Protein AF-A0A7S3YDW2-F1 (afdb_monomer)

Solvent-accessible surface area (backbone atoms only — not comparable to full-atom values): 12104 Å² total; per-residue (Å²): 130,84,88,86,89,86,86,89,82,90,90,88,81,88,85,89,79,90,83,80,94,75,93,73,89,74,89,72,76,86,74,78,76,78,77,89,70,73,94,68,76,75,81,76,50,68,54,49,55,46,26,51,65,60,68,39,88,84,60,85,46,74,66,56,43,49,55,50,39,45,52,46,52,52,54,47,67,74,39,55,76,68,50,37,54,52,46,62,42,56,38,44,99,70,75,82,84,71,95,68,74,91,61,90,62,89,52,78,66,62,56,55,27,52,47,30,48,42,35,48,46,50,40,53,25,55,33,34,66,73,53,54,63,49,70,62,49,50,53,51,47,54,50,50,48,70,75,36,48,67,64,35,68,73,31,71,70,44,38,52,51,50,52,52,29,51,52,30,46,55,53,43,51,52,52,50,54,48,52,53,51,53,52,51,54,49,51,50,57,55,51,64,73,75,108

Foldseek 3Di:
DDDDDDDDDDDDDDDDDDDDDDDDDDPDDPPPPPPPDDPDDDPQQPLLVLLVVLLDPPCPDPVVSQVSLVVSLVVLVVDDPVSVLVSLQSLADHDPDDPDDDVPPDDPRHVSSVSSLLSLLVSLLSCLQVVPPVVSSVVSVVSNCVNCVPVCVVDPVSVVSVVSSVVSNVVSVVVVVVVVVVVVVVVVVVVVVVD

InterPro domains:
  IPR007319 WDR36/Utp21, C-terminal domain [PF04192] (23-190)

Secondary structure (DSSP, 8-state):
-----------------------------------------PPPPHHHHHHHHHT-TT--SHHHHHHHHHHHHHHHHHS-HHHHHHHHHHTSS-SSS--SS-TTSS-HHHHHHHHHHHHHHHHHHHHHHHTTTHHHHHHHHHHHHHHHHHHHHH-HHHHHHHHHHHHHHHHHHHHHHHHHHHHHHHHHHHHHHH-

pLDDT: mean 75.27, std 24.32, range [30.94, 96.75]

Nearest PDB structures (foldseek):
  5oql-assembly1_I  TM=8.363E-01  e=2.004E-02  Thermochaetoides thermophila DSM 1495
  6rxt-assembly1_UL  TM=7.239E-01  e=2.004E-02  Thermochaetoides thermophila
  7mqa-assembly1_LQ  TM=6.986E-01  e=1.192E-02  Homo sapiens
  7mq8-assembly1_LQ  TM=5.534E-01  e=8.724E-03  Homo sapiens
  4mgz-assembly1_E  TM=5.037E-01  e=2.522E+00  Mus musculus

Mean predicted aligned error: 14.51 Å

Organism: Heterosigma akashiwo (NCBI:txid2829)

Radius of gyration: 31.49 Å; Cα contacts (8 Å, |Δi|>4): 106; chains: 1; bounding box: 54×78×95 Å

Sequence (195 aa):
GEGRPGAGQQRGASKSKLISSFGEKSESSNSKILKFGQINELPRSRLCVLMDDCDCKDIISEEDFFKKSTEAIDFLMSLGASGVDVELRSLGPGLLGLEGTEAAGQGQGGEQERRRLGAMADALEVHLRRGHRFEVVQAYLNRFLRLYAGALAASPALLAKVRVLAGAQRRRARRLQRLIQEDLCLLQFFGDLQA

Structure (mmCIF, N/CA/C/O backbone):
data_AF-A0A7S3YDW2-F1
#
_entry.id   AF-A0A7S3YDW2-F1
#
loop_
_atom_site.group_PDB
_atom_site.id
_atom_site.type_symbol
_atom_site.label_atom_id
_atom_site.label_alt_id
_atom_site.label_comp_id
_atom_site.label_asym_id
_atom_site.label_entity_id
_atom_site.label_seq_id
_atom_site.pdbx_PDB_ins_code
_atom_site.Cartn_x
_atom_site.Cartn_y
_atom_site.Cartn_z
_atom_site.occupancy
_atom_site.B_iso_or_equiv
_atom_site.auth_seq_id
_atom_site.auth_comp_id
_atom_site.auth_asym_id
_atom_site.auth_atom_id
_atom_site.pdbx_PDB_model_num
ATOM 1 N N . GLY A 1 1 ? 25.477 -59.802 -41.147 1.00 42.81 1 GLY A N 1
ATOM 2 C CA . GLY A 1 1 ? 24.266 -59.731 -41.981 1.00 42.81 1 GLY A CA 1
ATOM 3 C C . GLY A 1 1 ? 23.997 -58.270 -42.220 1.00 42.81 1 GLY A C 1
ATOM 4 O O . GLY A 1 1 ? 23.677 -57.586 -41.266 1.00 42.81 1 GLY A O 1
ATOM 5 N N . GLU A 1 2 ? 24.346 -57.680 -43.360 1.00 34.72 2 GLU A N 1
ATOM 6 C CA . GLU A 1 2 ? 23.875 -58.019 -44.718 1.00 34.72 2 GLU A CA 1
ATOM 7 C C . GLU A 1 2 ? 22.358 -58.205 -44.751 1.00 34.72 2 GLU A C 1
ATOM 9 O O . GLU A 1 2 ? 21.824 -59.144 -44.165 1.00 34.72 2 GLU A O 1
ATOM 14 N N . GLY A 1 3 ? 21.679 -57.254 -45.394 1.00 31.86 3 GLY A N 1
ATOM 15 C CA . GLY A 1 3 ? 20.242 -57.293 -45.618 1.00 31.86 3 GLY A CA 1
ATOM 16 C C . GLY A 1 3 ? 19.852 -58.044 -46.886 1.00 31.86 3 GLY A C 1
ATOM 17 O O . GLY A 1 3 ? 20.705 -58.415 -47.685 1.00 31.86 3 GLY A O 1
ATOM 18 N N . ARG A 1 4 ? 18.539 -58.179 -47.098 1.00 41.81 4 ARG A N 1
ATOM 19 C CA . ARG A 1 4 ? 17.851 -57.886 -48.366 1.00 41.81 4 ARG A CA 1
ATOM 20 C C . ARG A 1 4 ? 16.320 -58.045 -48.232 1.00 41.81 4 ARG A C 1
ATOM 22 O O . ARG A 1 4 ? 15.870 -58.741 -47.326 1.00 41.81 4 ARG A O 1
ATOM 29 N N . PRO A 1 5 ? 15.544 -57.393 -49.122 1.00 50.75 5 PRO A N 1
ATOM 30 C CA . PRO A 1 5 ? 14.080 -57.328 -49.129 1.00 50.75 5 PRO A CA 1
ATOM 31 C C . PRO A 1 5 ? 13.428 -58.246 -50.191 1.00 50.75 5 PRO A C 1
ATOM 33 O O . PRO A 1 5 ? 14.095 -58.724 -51.105 1.00 50.75 5 PRO A O 1
ATOM 36 N N . GLY A 1 6 ? 12.099 -58.390 -50.132 1.00 35.31 6 GLY A N 1
ATOM 37 C CA . GLY A 1 6 ? 11.211 -58.819 -51.231 1.00 35.31 6 GLY A CA 1
ATOM 38 C C . GLY A 1 6 ? 9.761 -58.471 -50.845 1.00 35.31 6 GLY A C 1
ATOM 39 O O . GLY A 1 6 ? 9.406 -58.693 -49.696 1.00 35.31 6 GLY A O 1
ATOM 40 N N . ALA A 1 7 ? 8.913 -57.752 -51.590 1.00 35.34 7 ALA A N 1
ATOM 41 C CA . ALA A 1 7 ? 8.534 -57.688 -53.013 1.00 35.34 7 ALA A CA 1
ATOM 42 C C . ALA A 1 7 ? 7.181 -58.390 -53.286 1.00 35.34 7 ALA A C 1
ATOM 44 O O . ALA A 1 7 ? 7.048 -59.586 -53.058 1.00 35.34 7 ALA A O 1
ATOM 45 N N . GLY A 1 8 ? 6.235 -57.621 -53.855 1.00 34.59 8 GLY A N 1
ATOM 46 C CA . GLY A 1 8 ? 5.023 -58.069 -54.577 1.00 34.59 8 GLY A CA 1
ATOM 47 C C . GLY A 1 8 ? 3.764 -58.265 -53.715 1.00 34.59 8 GLY A C 1
ATOM 48 O O . GLY A 1 8 ? 3.864 -58.688 -52.577 1.00 34.59 8 GLY A O 1
ATOM 49 N N . GLN A 1 9 ? 2.526 -58.012 -54.154 1.00 34.47 9 GLN A N 1
ATOM 50 C CA . GLN A 1 9 ? 1.965 -57.574 -55.438 1.00 34.47 9 GLN A CA 1
ATOM 51 C C . GLN A 1 9 ? 0.491 -57.154 -55.191 1.00 34.47 9 GLN A C 1
ATOM 53 O O . GLN A 1 9 ? -0.173 -57.642 -54.283 1.00 34.47 9 GLN A O 1
ATOM 58 N N . GLN A 1 10 ? 0.012 -56.246 -56.039 1.00 35.28 10 GLN A N 1
ATOM 59 C CA . GLN A 1 10 ? -1.319 -55.636 -56.168 1.00 35.28 10 GLN A CA 1
ATOM 60 C C . GLN A 1 10 ? -2.515 -56.607 -56.318 1.00 35.28 10 GLN A C 1
ATOM 62 O O . GLN A 1 10 ? -2.336 -57.688 -56.868 1.00 35.28 10 GLN A O 1
ATOM 67 N N . ARG A 1 11 ? -3.742 -56.115 -56.033 1.00 30.94 11 ARG A N 1
ATOM 68 C CA . ARG A 1 11 ? -4.889 -55.870 -56.967 1.00 30.94 11 ARG A CA 1
ATOM 69 C C . ARG A 1 11 ? -6.257 -56.167 -56.329 1.00 30.94 11 ARG A C 1
ATOM 71 O O . ARG A 1 11 ? -6.495 -57.258 -55.835 1.00 30.94 11 ARG A O 1
ATOM 78 N N . GLY A 1 12 ? -7.192 -55.224 -56.466 1.00 32.44 12 GLY A N 1
ATOM 79 C CA . GLY A 1 12 ? -8.615 -55.433 -56.183 1.00 32.44 12 GLY A CA 1
ATOM 80 C C . GLY A 1 12 ? -9.427 -54.159 -56.396 1.00 32.44 12 GLY A C 1
ATOM 81 O O . GLY A 1 12 ? -9.547 -53.341 -55.494 1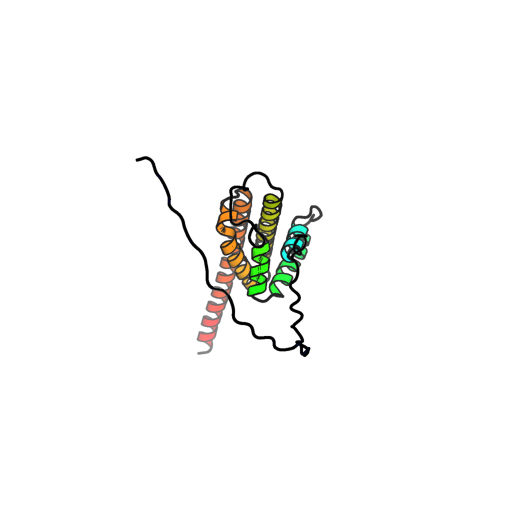.00 32.44 12 GLY A O 1
ATOM 82 N N . ALA A 1 13 ? -9.924 -53.968 -57.617 1.00 32.47 13 ALA A N 1
ATOM 83 C CA . ALA A 1 13 ? -10.679 -52.800 -58.050 1.00 32.47 13 ALA A CA 1
ATOM 84 C C . ALA A 1 13 ? -12.198 -52.963 -57.850 1.00 32.47 13 ALA A C 1
ATOM 86 O O . ALA A 1 13 ? -12.732 -54.065 -57.943 1.00 32.47 13 ALA A O 1
ATOM 87 N N . SER A 1 14 ? -12.853 -51.803 -57.737 1.00 33.25 14 SER A N 1
ATOM 88 C CA . SER A 1 14 ? -14.222 -51.495 -58.176 1.00 33.25 14 SER A CA 1
ATOM 89 C C . SER A 1 14 ? -15.407 -52.011 -57.353 1.00 33.25 14 SER A C 1
ATOM 91 O O . SER A 1 14 ? -15.757 -53.186 -57.397 1.00 33.25 14 SER A O 1
ATOM 93 N N . LYS A 1 15 ? -16.177 -51.059 -56.803 1.00 38.12 15 LYS A N 1
ATOM 94 C CA . LYS A 1 15 ? -17.588 -50.879 -57.188 1.00 38.12 15 LYS A CA 1
ATOM 95 C C . LYS A 1 15 ? -18.093 -49.468 -56.864 1.00 38.12 15 LYS A C 1
ATOM 97 O O . LYS A 1 15 ? -17.948 -48.946 -55.769 1.00 38.12 15 LYS A O 1
ATOM 102 N N . SER A 1 16 ? -18.675 -48.892 -57.902 1.00 33.97 16 SER A N 1
ATOM 103 C CA . SER A 1 16 ? -19.364 -47.617 -58.051 1.00 33.97 16 SER A CA 1
ATOM 104 C C . SER A 1 16 ? -20.616 -47.456 -57.184 1.00 33.97 16 SER A C 1
ATOM 106 O O . SER A 1 16 ? -21.396 -48.403 -57.075 1.00 33.97 16 SER A O 1
ATOM 108 N N . LYS A 1 17 ? -20.911 -46.218 -56.763 1.00 36.31 17 LYS A N 1
ATOM 109 C CA . LYS A 1 17 ? -22.277 -45.663 -56.802 1.00 36.31 17 LYS A CA 1
ATOM 110 C C . LYS A 1 17 ? -22.259 -44.127 -56.777 1.00 36.31 17 LYS A C 1
ATOM 112 O O . LYS A 1 17 ? -21.918 -43.512 -55.776 1.00 36.31 17 LYS A O 1
ATOM 117 N N . LEU A 1 18 ? -22.629 -43.552 -57.924 1.00 35.75 18 LEU A N 1
ATOM 118 C CA . LEU A 1 18 ? -23.274 -42.242 -58.084 1.00 35.75 18 LEU A CA 1
ATOM 119 C C . LEU A 1 18 ? -24.420 -42.087 -57.079 1.00 35.75 18 LEU A C 1
ATOM 121 O O . LEU A 1 18 ? -25.205 -43.027 -57.035 1.00 35.75 18 LEU A O 1
ATOM 125 N N . ILE A 1 19 ? -24.572 -40.923 -56.426 1.00 37.03 19 ILE A N 1
ATOM 126 C CA . ILE A 1 19 ? -25.848 -40.184 -56.287 1.00 37.03 19 ILE A CA 1
ATOM 127 C C . ILE A 1 19 ? -25.564 -38.670 -56.132 1.00 37.03 19 ILE A C 1
ATOM 129 O O . ILE A 1 19 ? -24.673 -38.246 -55.406 1.00 37.03 19 ILE A O 1
ATOM 133 N N . SER A 1 20 ? -26.358 -37.928 -56.901 1.00 31.45 20 SER A N 1
ATOM 134 C CA . SER A 1 20 ? -26.625 -36.496 -57.069 1.00 31.45 20 SER A CA 1
ATOM 135 C C . SER A 1 20 ? -26.175 -35.446 -56.044 1.00 31.45 20 SER A C 1
ATOM 137 O O . SER A 1 20 ? -26.431 -35.529 -54.846 1.00 31.45 20 SER A O 1
ATOM 139 N N . SER A 1 21 ? -25.736 -34.333 -56.629 1.00 32.25 21 SER A N 1
ATOM 140 C CA . SER A 1 21 ? -25.974 -32.958 -56.193 1.00 32.25 21 SER A CA 1
ATOM 141 C C . SER A 1 21 ? -27.393 -32.712 -55.665 1.00 32.25 21 SER A C 1
ATOM 143 O O . SER A 1 21 ? -28.354 -32.869 -56.415 1.00 32.25 21 SER A O 1
ATOM 145 N N . PHE A 1 22 ? -27.498 -32.203 -54.442 1.00 32.12 22 PHE A N 1
ATOM 146 C CA . PHE A 1 22 ? -28.557 -31.286 -54.027 1.00 32.12 22 PHE A CA 1
ATOM 147 C C . PHE A 1 22 ? -27.926 -30.276 -53.069 1.00 32.12 22 PHE A C 1
ATOM 149 O O . PHE A 1 22 ? -27.335 -30.644 -52.057 1.00 32.12 22 PHE A O 1
ATOM 156 N N . GLY A 1 23 ? -27.965 -29.004 -53.461 1.00 35.44 23 GLY A N 1
ATOM 157 C CA . GLY A 1 23 ? -27.586 -27.905 -52.594 1.00 35.44 23 GLY A CA 1
ATOM 158 C C . GLY A 1 23 ? -28.713 -27.641 -51.613 1.00 35.44 23 GLY A C 1
ATOM 159 O O . GLY A 1 23 ? -29.813 -27.297 -52.030 1.00 35.44 23 GLY A O 1
ATOM 160 N N . GLU A 1 24 ? -28.412 -27.741 -50.326 1.00 32.56 24 GLU A N 1
ATOM 161 C CA . GLU A 1 24 ? -29.193 -27.110 -49.272 1.00 32.56 24 GLU A CA 1
ATOM 162 C C . GLU A 1 24 ? -28.237 -26.396 -48.318 1.00 32.56 24 GLU A C 1
ATOM 164 O O . GLU A 1 24 ? -27.154 -26.872 -47.980 1.00 32.56 24 GLU A O 1
ATOM 169 N N . LYS A 1 25 ? -28.632 -25.169 -47.989 1.00 40.47 25 LYS A N 1
ATOM 170 C CA . LYS A 1 25 ? -27.899 -24.181 -47.208 1.00 40.47 25 LYS A CA 1
ATOM 171 C C . LYS A 1 25 ? -27.546 -24.747 -45.831 1.00 40.47 25 LYS A C 1
ATOM 173 O O . LYS A 1 25 ? -28.445 -25.009 -45.041 1.00 40.47 25 LYS A O 1
ATOM 178 N N . SER A 1 26 ? -26.258 -24.819 -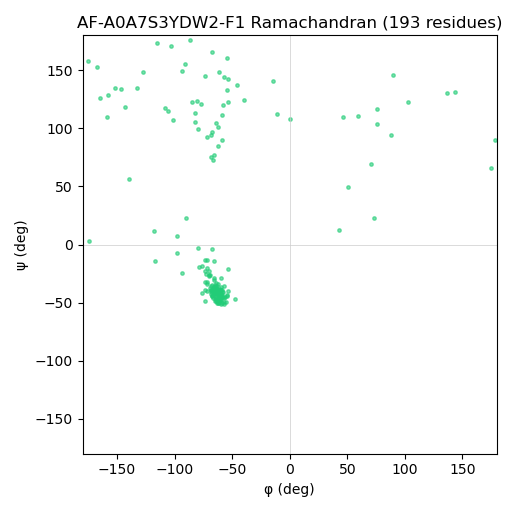45.502 1.00 34.41 26 SER A N 1
ATOM 179 C CA . SER A 1 26 ? -25.829 -24.784 -44.104 1.00 34.41 26 SER A CA 1
ATOM 180 C C . SER A 1 26 ? -25.321 -23.382 -43.793 1.00 34.41 26 SER A C 1
ATOM 182 O O . SER A 1 26 ? -24.243 -22.987 -44.242 1.00 34.41 26 SER A O 1
ATOM 184 N N . GLU A 1 27 ? -26.106 -22.631 -43.025 1.00 44.75 27 GLU A N 1
ATOM 185 C CA . GLU A 1 27 ? -25.620 -21.503 -42.237 1.00 44.75 27 GLU A CA 1
ATOM 186 C C . GLU A 1 27 ? -24.556 -22.033 -41.269 1.00 44.75 27 GLU A C 1
ATOM 188 O O . GLU A 1 27 ? -24.848 -22.492 -40.168 1.00 44.75 27 GLU A O 1
ATOM 193 N N . SER A 1 28 ? -23.297 -22.041 -41.705 1.00 35.53 28 SER A N 1
ATOM 194 C CA . SER A 1 28 ? -22.176 -22.335 -40.825 1.00 35.53 28 SER A CA 1
ATOM 195 C C . SER A 1 28 ? -21.823 -21.057 -40.079 1.00 35.53 28 SER A C 1
ATOM 197 O O . SER A 1 28 ? -21.258 -20.125 -40.653 1.00 35.53 28 SER A O 1
ATOM 199 N N . SER A 1 29 ? -22.208 -21.035 -38.807 1.00 37.81 29 SER A N 1
ATOM 200 C CA . SER A 1 29 ? -21.728 -20.179 -37.730 1.00 37.81 29 SER A CA 1
ATOM 201 C C . SER A 1 29 ? -20.465 -19.392 -38.083 1.00 37.81 29 SER A C 1
ATOM 203 O O . SER A 1 29 ? -19.375 -19.952 -38.203 1.00 37.81 29 SER A O 1
ATOM 205 N N . ASN A 1 30 ? -20.615 -18.070 -38.193 1.00 35.19 30 ASN A N 1
ATOM 206 C CA . ASN A 1 30 ? -19.510 -17.117 -38.219 1.00 35.19 30 ASN A CA 1
ATOM 207 C C . ASN A 1 30 ? -18.803 -17.112 -36.855 1.00 35.19 30 ASN A C 1
ATOM 209 O O . ASN A 1 30 ? -18.913 -16.163 -36.076 1.00 35.19 30 ASN A O 1
ATOM 213 N N . SER A 1 31 ? -18.058 -18.172 -36.556 1.00 44.12 31 SER A N 1
ATOM 214 C CA . SER A 1 31 ? -17.057 -18.158 -35.501 1.00 44.12 31 SER A CA 1
ATOM 215 C C . SER A 1 31 ? -15.939 -17.242 -35.975 1.00 44.12 31 SER A C 1
ATOM 217 O O . SER A 1 31 ? -15.052 -17.644 -36.728 1.00 44.12 31 SER A O 1
ATOM 219 N N . LYS A 1 32 ? -16.021 -15.971 -35.570 1.00 45.78 32 LYS A N 1
ATOM 220 C CA . LYS A 1 32 ? -14.937 -14.998 -35.702 1.00 45.78 32 LYS A CA 1
ATOM 221 C C . LYS A 1 32 ? -13.757 -15.497 -34.870 1.00 45.78 32 LYS A C 1
ATOM 223 O O . LYS A 1 32 ? -13.593 -15.128 -33.713 1.00 45.78 32 LYS A O 1
ATOM 228 N N . ILE A 1 33 ? -12.946 -16.361 -35.468 1.00 49.56 33 ILE A N 1
ATOM 229 C CA . ILE A 1 33 ? -11.593 -16.651 -35.013 1.00 49.56 33 ILE A CA 1
ATOM 230 C C . ILE A 1 33 ? -10.835 -15.332 -35.142 1.00 49.56 33 ILE A C 1
ATOM 232 O O . ILE A 1 33 ? -10.480 -14.898 -36.241 1.00 49.56 33 ILE A O 1
ATOM 236 N N . LEU A 1 34 ? -10.671 -14.646 -34.011 1.00 45.97 34 LEU A N 1
ATOM 237 C CA . LEU A 1 34 ? -9.821 -13.472 -33.906 1.00 45.97 34 LEU A CA 1
ATOM 238 C C . LEU A 1 34 ? -8.390 -13.935 -34.174 1.00 45.97 34 LEU A C 1
ATOM 240 O O . LEU A 1 34 ? -7.759 -14.601 -33.356 1.00 45.97 34 LEU A O 1
ATOM 244 N N . LYS A 1 35 ? -7.899 -13.612 -35.371 1.00 43.97 35 LYS A N 1
ATOM 245 C CA . LYS A 1 35 ? -6.482 -13.691 -35.703 1.00 43.97 35 LYS A CA 1
ATOM 246 C C . LYS A 1 35 ? -5.744 -12.777 -34.725 1.00 43.97 35 LYS A C 1
ATOM 248 O O . LYS A 1 35 ? -5.896 -11.561 -34.805 1.00 43.97 35 LYS A O 1
ATOM 253 N N . PHE A 1 36 ? -4.958 -13.363 -33.823 1.00 43.56 36 PHE A N 1
ATOM 254 C CA . PHE A 1 36 ? -3.944 -12.663 -33.035 1.00 43.56 36 PHE A CA 1
ATOM 255 C C . PHE A 1 36 ? -2.851 -12.158 -33.987 1.00 43.56 36 PHE A C 1
ATOM 257 O O . PHE A 1 36 ? -1.805 -12.776 -34.166 1.00 43.56 36 PHE A O 1
ATOM 264 N N . GLY A 1 37 ? -3.153 -11.068 -34.689 1.00 37.53 37 GLY A N 1
ATOM 265 C CA . GLY A 1 37 ? -2.185 -10.286 -35.437 1.00 37.53 37 GLY A CA 1
ATOM 266 C C . GLY A 1 37 ? -1.533 -9.293 -34.489 1.00 37.53 37 GLY A C 1
ATOM 267 O O . GLY A 1 37 ? -2.243 -8.495 -33.895 1.00 37.53 37 GLY A O 1
ATOM 268 N N . GLN A 1 38 ? -0.203 -9.362 -34.391 1.00 41.47 38 GLN A N 1
ATOM 269 C CA . GLN A 1 38 ? 0.686 -8.383 -33.755 1.00 41.47 38 GLN A CA 1
ATOM 270 C C . GLN A 1 38 ? 0.403 -8.126 -32.265 1.00 41.47 38 GLN A C 1
ATOM 272 O O . GLN A 1 38 ? -0.585 -7.509 -31.882 1.00 41.47 38 GLN A O 1
ATOM 277 N N . ILE A 1 39 ? 1.327 -8.573 -31.411 1.00 48.88 39 ILE A N 1
ATOM 278 C CA . ILE A 1 39 ? 1.387 -8.222 -29.988 1.00 48.88 39 ILE A CA 1
ATOM 279 C C . ILE A 1 39 ? 1.755 -6.731 -29.896 1.00 48.88 39 ILE A C 1
ATOM 281 O O . ILE A 1 39 ? 2.898 -6.370 -29.647 1.00 48.88 39 ILE A O 1
ATOM 285 N N . ASN A 1 40 ? 0.791 -5.861 -30.181 1.00 40.94 40 ASN A N 1
ATOM 286 C CA . ASN A 1 40 ? 0.854 -4.455 -29.828 1.00 40.94 40 ASN A CA 1
ATOM 287 C C . ASN A 1 40 ? 0.408 -4.373 -28.368 1.00 40.94 40 ASN A C 1
ATOM 289 O O . ASN A 1 40 ? -0.717 -4.746 -28.045 1.00 40.94 40 ASN A O 1
ATOM 293 N N . GLU A 1 41 ? 1.362 -3.998 -27.517 1.00 46.50 41 GLU A N 1
ATOM 294 C CA . GLU A 1 41 ? 1.267 -3.626 -26.102 1.00 46.50 41 GLU A CA 1
ATOM 295 C C . GLU A 1 41 ? -0.152 -3.692 -25.516 1.00 46.50 41 GLU A C 1
ATOM 297 O O . GLU A 1 41 ? -1.004 -2.850 -25.807 1.00 46.50 41 GLU A O 1
ATOM 302 N N . LEU A 1 42 ? -0.412 -4.693 -24.663 1.00 47.84 42 LEU A N 1
ATOM 303 C CA . LEU A 1 42 ? -1.654 -4.718 -23.894 1.00 47.84 42 LEU A CA 1
ATOM 304 C C . LEU A 1 42 ? -1.819 -3.389 -23.140 1.00 47.84 42 LEU A C 1
ATOM 306 O O . LEU A 1 42 ? -0.823 -2.847 -22.647 1.00 47.84 42 LEU A O 1
ATOM 310 N N . PRO A 1 43 ? -3.054 -2.865 -23.028 1.00 55.16 43 PRO A N 1
ATOM 311 C CA . PRO A 1 43 ? -3.297 -1.603 -22.346 1.00 55.16 43 PRO A CA 1
ATOM 312 C C . PRO A 1 43 ? -2.702 -1.667 -20.937 1.00 55.16 43 PRO A C 1
ATOM 314 O O . PRO A 1 43 ? -3.018 -2.574 -20.162 1.00 55.16 43 PRO A O 1
ATOM 317 N N . ARG A 1 44 ? -1.796 -0.727 -20.630 1.00 71.31 44 ARG A N 1
ATOM 318 C CA . ARG A 1 44 ? -1.166 -0.634 -19.309 1.00 71.31 44 ARG A CA 1
ATOM 319 C C . ARG A 1 44 ? -2.262 -0.544 -18.258 1.00 71.31 44 ARG A C 1
ATOM 321 O O . ARG A 1 44 ? -3.205 0.232 -18.412 1.00 71.31 44 ARG A O 1
ATOM 328 N N . SER A 1 45 ? -2.126 -1.341 -17.201 1.00 88.94 45 SER A N 1
ATOM 329 C CA . SER A 1 45 ? -3.072 -1.300 -16.092 1.00 88.94 45 SER A CA 1
ATOM 330 C C . SER A 1 45 ? -3.123 0.120 -15.528 1.00 88.94 45 SER A C 1
ATOM 332 O O . SER A 1 45 ? -2.109 0.831 -15.502 1.00 88.94 45 SER A O 1
ATOM 334 N N . ARG A 1 46 ? -4.305 0.559 -15.095 1.00 92.06 46 ARG A N 1
ATOM 335 C CA . ARG A 1 46 ? -4.463 1.936 -14.619 1.00 92.06 46 ARG A CA 1
ATOM 336 C C . ARG A 1 46 ? -3.621 2.178 -13.370 1.00 92.06 46 ARG A C 1
ATOM 338 O O . ARG A 1 46 ? -3.068 3.264 -13.225 1.00 92.06 46 ARG A O 1
ATOM 345 N N . LEU A 1 47 ? -3.445 1.164 -12.520 1.00 92.94 47 LEU A N 1
ATOM 346 C CA . LEU A 1 47 ? -2.555 1.274 -11.371 1.00 92.94 47 LEU A CA 1
ATOM 347 C C . LEU A 1 47 ? -1.101 1.523 -11.791 1.00 92.94 47 LEU A C 1
ATOM 349 O O . LEU A 1 47 ? -0.437 2.347 -11.172 1.00 92.94 47 LEU A O 1
ATOM 353 N N . CYS A 1 48 ? -0.608 0.872 -12.850 1.00 91.88 48 CYS A N 1
ATOM 354 C CA . CYS A 1 48 ? 0.743 1.126 -13.352 1.00 91.88 48 CYS A CA 1
ATOM 355 C C . CYS A 1 48 ? 0.933 2.583 -13.778 1.00 91.88 48 CYS A C 1
ATOM 357 O O . CYS A 1 48 ? 1.957 3.167 -13.445 1.00 91.88 48 CYS A O 1
ATOM 359 N N . VAL A 1 49 ? -0.051 3.164 -14.474 1.00 92.00 49 VAL A N 1
ATOM 360 C CA . VAL A 1 49 ? -0.009 4.575 -14.896 1.00 92.00 49 VAL A CA 1
ATOM 361 C C . VAL A 1 49 ? 0.039 5.496 -13.678 1.00 92.00 49 VAL A C 1
ATOM 363 O O . VAL A 1 49 ? 0.920 6.341 -13.585 1.00 92.00 49 VAL A O 1
ATOM 366 N N . LEU A 1 50 ? -0.834 5.265 -12.694 1.00 93.44 50 LEU A N 1
ATOM 367 C CA . LEU A 1 50 ? -0.867 6.071 -11.471 1.00 93.44 50 LEU A CA 1
ATOM 368 C C . LEU A 1 50 ? 0.435 5.959 -10.661 1.00 93.44 50 LEU A C 1
ATOM 370 O O . LEU A 1 50 ? 0.885 6.940 -10.076 1.00 93.44 50 LEU A O 1
ATOM 374 N N . MET A 1 51 ? 1.069 4.781 -10.635 1.00 93.19 51 MET A N 1
ATOM 375 C CA . MET A 1 51 ? 2.369 4.605 -9.975 1.00 93.19 51 MET A CA 1
ATOM 376 C C . MET A 1 51 ? 3.516 5.262 -10.743 1.00 93.19 51 MET A C 1
ATOM 378 O O . MET A 1 51 ? 4.427 5.789 -10.110 1.00 93.19 51 MET A O 1
ATOM 382 N N . ASP A 1 52 ? 3.465 5.276 -12.076 1.00 90.94 52 ASP A N 1
ATOM 383 C CA . ASP A 1 52 ? 4.432 6.012 -12.895 1.00 90.94 52 ASP A CA 1
ATOM 384 C C . ASP A 1 52 ? 4.313 7.530 -12.644 1.00 90.94 52 ASP A C 1
ATOM 386 O O . ASP A 1 52 ? 5.324 8.217 -12.494 1.00 90.94 52 ASP A O 1
ATOM 390 N N . ASP A 1 53 ? 3.090 8.045 -12.491 1.00 89.12 53 ASP A N 1
ATOM 391 C CA . ASP A 1 53 ? 2.829 9.457 -12.175 1.00 89.12 53 ASP A CA 1
ATOM 392 C C . ASP A 1 53 ? 3.262 9.854 -10.753 1.00 89.12 53 ASP A C 1
ATOM 394 O O . ASP A 1 53 ? 3.552 11.030 -10.496 1.00 89.12 53 ASP A O 1
ATOM 398 N N . CYS A 1 54 ? 3.303 8.889 -9.829 1.00 87.06 54 CYS A N 1
ATOM 399 C CA . CYS A 1 54 ? 3.845 9.033 -8.476 1.00 87.06 54 CYS A CA 1
ATOM 400 C C . CYS A 1 54 ? 5.383 9.031 -8.431 1.00 87.06 54 CYS A C 1
ATOM 402 O O . CYS A 1 54 ? 5.945 9.487 -7.439 1.00 87.06 54 CYS A O 1
ATOM 404 N N . ASP A 1 55 ? 6.054 8.536 -9.472 1.00 80.69 55 ASP A N 1
ATOM 405 C CA . ASP A 1 55 ? 7.520 8.547 -9.614 1.00 80.69 55 ASP A CA 1
ATOM 406 C C . ASP A 1 55 ? 8.003 9.719 -10.495 1.00 80.69 55 ASP A C 1
ATOM 408 O O . ASP A 1 55 ? 9.179 9.824 -10.856 1.00 80.69 55 ASP A O 1
ATOM 412 N N . CYS A 1 56 ? 7.097 10.627 -10.881 1.00 74.75 56 CYS A N 1
ATOM 413 C CA . CYS A 1 56 ? 7.441 11.747 -11.746 1.00 74.75 56 CYS A CA 1
ATOM 414 C C . CYS A 1 56 ? 8.258 12.820 -11.001 1.00 74.75 56 CYS A C 1
ATOM 416 O O . CYS A 1 56 ? 8.039 13.119 -9.825 1.00 74.75 56 CYS A O 1
ATOM 418 N N . LYS A 1 57 ? 9.191 13.453 -11.723 1.00 68.00 57 LYS A N 1
ATOM 419 C CA . LYS A 1 57 ? 10.103 14.481 -11.181 1.00 68.00 57 LYS A CA 1
ATOM 420 C C . LYS A 1 57 ? 9.397 15.765 -10.731 1.00 68.00 57 LYS A C 1
ATOM 422 O O . LYS A 1 57 ? 10.003 16.566 -10.030 1.00 68.00 57 LYS A O 1
ATOM 427 N N . ASP A 1 58 ? 8.141 15.953 -11.129 1.00 69.50 58 ASP A N 1
ATOM 428 C CA . ASP A 1 58 ? 7.349 17.149 -10.821 1.00 69.50 58 ASP A CA 1
ATOM 429 C C . ASP A 1 58 ? 6.756 17.125 -9.404 1.00 69.50 58 ASP A C 1
ATOM 431 O O . ASP A 1 58 ? 6.108 18.080 -8.979 1.00 69.50 58 ASP A O 1
ATOM 435 N N . ILE A 1 59 ? 6.954 16.040 -8.652 1.00 74.06 59 ILE A N 1
ATOM 436 C CA . ILE A 1 59 ? 6.541 15.956 -7.252 1.00 74.06 59 ILE A CA 1
ATOM 437 C C . ILE A 1 59 ? 7.575 16.681 -6.395 1.00 74.06 59 ILE A C 1
ATOM 439 O O . ILE A 1 59 ? 8.635 16.154 -6.065 1.00 74.06 59 ILE A O 1
ATOM 443 N N . ILE A 1 60 ? 7.238 17.916 -6.036 1.00 74.56 60 ILE A N 1
ATOM 444 C CA . ILE A 1 60 ? 8.097 18.805 -5.244 1.00 74.56 60 ILE A CA 1
ATOM 445 C C . ILE A 1 60 ? 7.761 18.694 -3.744 1.00 74.56 60 ILE A C 1
ATOM 447 O O . ILE A 1 60 ? 8.616 18.949 -2.897 1.00 74.56 60 ILE A O 1
ATOM 451 N N . SER A 1 61 ? 6.533 18.279 -3.401 1.00 88.00 61 SER A N 1
ATOM 452 C CA . SER A 1 61 ? 6.021 18.202 -2.026 1.00 88.00 61 SER A CA 1
ATOM 453 C C . SER A 1 61 ? 5.432 16.830 -1.677 1.00 88.00 61 SER A C 1
ATOM 455 O O . SER A 1 61 ? 4.807 16.160 -2.502 1.00 88.00 61 SER A O 1
ATOM 457 N N . GLU A 1 62 ? 5.552 16.445 -0.401 1.00 88.50 62 GLU A N 1
ATOM 458 C CA . GLU A 1 62 ? 4.901 15.257 0.170 1.00 88.50 62 GLU A CA 1
ATOM 459 C C . GLU A 1 62 ? 3.365 15.324 0.058 1.00 88.50 62 GLU A C 1
ATOM 461 O O . GLU A 1 62 ? 2.700 14.293 -0.043 1.00 88.50 62 GLU A O 1
ATOM 466 N N . GLU A 1 63 ? 2.775 16.524 0.054 1.00 91.19 63 GLU A N 1
ATOM 467 C CA . GLU A 1 63 ? 1.326 16.682 -0.127 1.00 91.19 63 GLU A CA 1
ATOM 468 C C . GLU A 1 63 ? 0.859 16.328 -1.536 1.00 91.19 63 GLU A C 1
ATOM 470 O O . GLU A 1 63 ? -0.207 15.729 -1.689 1.00 91.19 63 GLU A O 1
ATOM 475 N N . ASP A 1 64 ? 1.649 16.652 -2.556 1.00 90.88 64 ASP A N 1
ATOM 476 C CA . ASP A 1 64 ? 1.308 16.337 -3.943 1.00 90.88 64 ASP A CA 1
ATOM 477 C C . ASP A 1 64 ? 1.449 14.840 -4.200 1.00 90.88 64 ASP A C 1
ATOM 479 O O . ASP A 1 64 ? 0.567 14.227 -4.808 1.00 90.88 64 ASP A O 1
ATOM 483 N N . PHE A 1 65 ? 2.493 14.224 -3.632 1.00 92.94 65 PHE A N 1
ATOM 484 C CA . PHE A 1 65 ? 2.620 12.770 -3.606 1.00 92.94 65 PHE A CA 1
ATOM 485 C C . PHE A 1 65 ? 1.411 12.115 -2.931 1.00 92.94 65 PHE A C 1
ATOM 487 O O . PHE A 1 65 ? 0.845 11.158 -3.458 1.00 92.94 65 PHE A O 1
ATOM 494 N N . PHE A 1 66 ? 0.977 12.639 -1.780 1.00 94.06 66 PHE A N 1
ATOM 495 C CA . PHE A 1 66 ? -0.191 12.117 -1.075 1.00 94.06 66 PHE A CA 1
ATOM 496 C C . PHE A 1 66 ? -1.474 12.228 -1.907 1.00 94.06 66 PHE A C 1
ATOM 498 O O . PHE A 1 66 ? -2.253 11.282 -1.940 1.00 94.06 66 PHE A O 1
ATOM 505 N N . LYS A 1 67 ? -1.702 13.343 -2.610 1.00 93.25 67 LYS A N 1
ATOM 506 C CA . LYS A 1 67 ? -2.884 13.504 -3.477 1.00 93.25 67 LYS A CA 1
ATOM 507 C C . LYS A 1 67 ? -2.883 12.491 -4.622 1.00 93.25 67 LYS A C 1
ATOM 509 O O . LYS A 1 67 ? -3.881 11.804 -4.818 1.00 93.25 67 LYS A O 1
ATOM 514 N N . LYS A 1 68 ? -1.753 12.340 -5.319 1.00 92.62 68 LYS A N 1
ATOM 515 C CA . LYS A 1 68 ? -1.610 11.370 -6.418 1.00 92.62 68 LYS A CA 1
ATOM 516 C C . LYS A 1 68 ? -1.737 9.922 -5.942 1.00 92.62 68 LYS A C 1
ATOM 518 O O . LYS A 1 68 ? -2.471 9.133 -6.525 1.00 92.62 68 LYS A O 1
ATOM 523 N N . SER A 1 69 ? -1.081 9.573 -4.836 1.00 93.94 69 SER A N 1
ATOM 524 C CA . SER A 1 69 ? -1.211 8.231 -4.252 1.00 93.94 69 SER A CA 1
ATOM 525 C C . SER A 1 69 ? -2.621 7.958 -3.722 1.00 93.94 69 SER A C 1
ATOM 527 O O . SER A 1 69 ? -3.091 6.826 -3.821 1.00 93.94 69 SER A O 1
ATOM 529 N N . THR A 1 70 ? -3.341 8.985 -3.258 1.00 95.56 70 THR A N 1
ATOM 530 C CA . THR A 1 70 ? -4.757 8.855 -2.886 1.00 95.56 70 THR A CA 1
ATOM 531 C C . THR A 1 70 ? -5.603 8.442 -4.085 1.00 95.56 70 THR A C 1
ATOM 533 O O . THR A 1 70 ? -6.421 7.541 -3.934 1.00 95.56 70 THR A O 1
ATOM 536 N N . GLU A 1 71 ? -5.353 8.995 -5.276 1.00 95.56 71 GLU A N 1
ATOM 537 C CA . GLU A 1 71 ? -6.047 8.576 -6.502 1.00 95.56 71 GLU A CA 1
ATOM 538 C C . GLU A 1 71 ? -5.817 7.088 -6.814 1.00 95.56 71 GLU A C 1
ATOM 540 O O . GLU A 1 71 ? -6.751 6.376 -7.182 1.00 95.56 71 GLU A O 1
ATOM 545 N N . ALA A 1 72 ? -4.601 6.576 -6.602 1.00 95.12 72 ALA A N 1
ATOM 546 C CA . ALA A 1 72 ? -4.314 5.151 -6.760 1.00 95.12 72 ALA A CA 1
ATOM 547 C C . ALA A 1 72 ? -5.072 4.274 -5.754 1.00 95.12 72 ALA A C 1
ATOM 549 O O . ALA A 1 72 ? -5.610 3.227 -6.122 1.00 95.12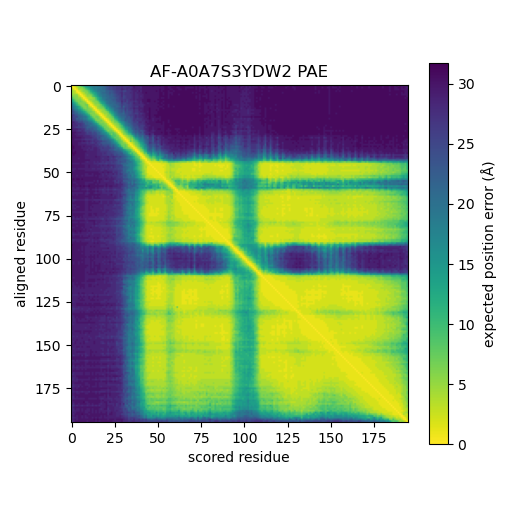 72 ALA A O 1
ATOM 550 N N . ILE A 1 73 ? -5.155 4.703 -4.492 1.00 95.69 73 ILE A N 1
ATOM 551 C CA . ILE A 1 73 ? -5.931 3.994 -3.469 1.00 95.69 73 ILE A CA 1
ATOM 552 C C . ILE A 1 73 ? -7.435 4.072 -3.765 1.00 95.69 73 ILE A C 1
ATOM 554 O O . ILE A 1 73 ? -8.127 3.067 -3.619 1.00 95.69 73 ILE A O 1
ATOM 558 N N . ASP A 1 74 ? -7.943 5.221 -4.214 1.00 96.38 74 ASP A N 1
ATOM 559 C CA . ASP A 1 74 ? -9.327 5.401 -4.668 1.00 96.38 74 ASP A CA 1
ATOM 560 C C . ASP A 1 74 ? -9.659 4.477 -5.836 1.00 96.38 74 ASP A C 1
ATOM 562 O O . ASP A 1 74 ? -10.688 3.797 -5.825 1.00 96.38 74 ASP A O 1
ATOM 566 N N . PHE A 1 75 ? -8.759 4.394 -6.815 1.00 96.62 75 PHE A N 1
ATOM 567 C CA . PHE A 1 75 ? -8.903 3.476 -7.931 1.00 96.62 75 PHE A CA 1
ATOM 568 C C . PHE A 1 75 ? -8.994 2.028 -7.443 1.00 96.62 75 PHE A C 1
ATOM 570 O O . PHE A 1 75 ? -9.955 1.345 -7.785 1.00 96.62 75 PHE A O 1
ATOM 577 N N . LEU A 1 76 ? -8.078 1.571 -6.586 1.00 96.19 76 LEU A N 1
ATOM 578 C CA . LEU A 1 76 ? -8.140 0.217 -6.025 1.00 96.19 76 LEU A CA 1
ATOM 579 C C . LEU A 1 76 ? -9.434 -0.041 -5.239 1.00 96.19 76 LEU A C 1
ATOM 581 O O . LEU A 1 76 ? -9.987 -1.135 -5.314 1.00 96.19 76 LEU A O 1
ATOM 585 N N . MET A 1 77 ? -9.947 0.957 -4.519 1.00 95.88 77 MET A N 1
ATOM 586 C CA . MET A 1 77 ? -11.208 0.842 -3.780 1.00 95.88 77 MET A CA 1
ATOM 587 C C . MET A 1 77 ? -12.438 0.766 -4.681 1.00 95.88 77 MET A C 1
ATOM 589 O O . MET A 1 77 ? -13.448 0.195 -4.276 1.00 95.88 77 MET A O 1
ATOM 593 N N . SER A 1 78 ? -12.361 1.316 -5.893 1.00 96.75 78 SER A N 1
ATOM 594 C CA . SER A 1 78 ? -13.433 1.198 -6.885 1.00 96.75 78 SER A CA 1
ATOM 595 C C . SER A 1 78 ? -13.547 -0.210 -7.484 1.00 96.75 78 SER A C 1
ATOM 597 O O . SER A 1 78 ? -14.543 -0.531 -8.131 1.00 96.75 78 SER A O 1
ATOM 599 N N . LEU A 1 79 ? -12.538 -1.061 -7.273 1.00 95.44 79 LEU A N 1
ATOM 600 C CA . LEU A 1 79 ? -12.479 -2.408 -7.821 1.00 95.44 79 LEU A CA 1
ATOM 601 C C . LEU A 1 79 ? -13.030 -3.441 -6.835 1.00 95.44 79 LEU A C 1
ATOM 603 O O . LEU A 1 79 ? -12.863 -3.348 -5.620 1.00 95.44 79 LEU A O 1
ATOM 607 N N . GLY A 1 80 ? -13.611 -4.508 -7.382 1.00 93.88 80 GLY A N 1
ATOM 608 C CA . GLY A 1 80 ? -13.846 -5.730 -6.618 1.00 93.88 80 GLY A CA 1
ATOM 609 C C . GLY A 1 80 ? -12.532 -6.423 -6.241 1.00 93.88 80 GLY A C 1
ATOM 610 O O . GLY A 1 80 ? -11.481 -6.162 -6.829 1.00 93.88 80 GLY A O 1
ATOM 611 N N . ALA A 1 81 ? -12.596 -7.370 -5.3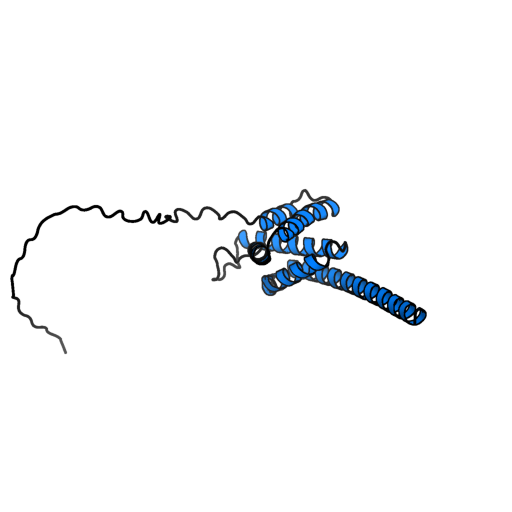01 1.00 90.31 81 ALA A N 1
ATOM 612 C CA . ALA A 1 81 ? -11.417 -8.074 -4.788 1.00 90.31 81 ALA A CA 1
ATOM 613 C C . ALA A 1 81 ? -10.547 -8.710 -5.890 1.00 90.31 81 ALA A C 1
ATOM 615 O O . ALA A 1 81 ? -9.325 -8.619 -5.825 1.00 90.31 81 ALA A O 1
ATOM 616 N N . SER A 1 82 ? -11.157 -9.303 -6.926 1.00 91.44 82 SER A N 1
ATOM 617 C CA . SER A 1 82 ? -10.418 -9.865 -8.067 1.00 91.44 82 SER A CA 1
ATOM 618 C C . SER A 1 82 ? -9.740 -8.791 -8.922 1.00 91.44 82 SER A C 1
ATOM 620 O O . SER A 1 82 ? -8.630 -9.011 -9.396 1.00 91.44 82 SER A O 1
ATOM 622 N N . GLY A 1 83 ? -10.372 -7.627 -9.089 1.00 92.50 83 GLY A N 1
ATOM 623 C CA . GLY A 1 83 ? -9.819 -6.498 -9.837 1.00 92.50 83 GLY A CA 1
ATOM 624 C C . GLY A 1 83 ? -8.604 -5.896 -9.139 1.00 92.50 83 GLY A C 1
ATOM 625 O O . GLY A 1 83 ? -7.572 -5.705 -9.776 1.00 92.50 83 GLY A O 1
ATOM 626 N N . VAL A 1 84 ? -8.684 -5.707 -7.816 1.00 94.00 84 VAL A N 1
ATOM 627 C CA . VAL A 1 84 ? -7.527 -5.329 -6.983 1.00 94.00 84 VAL A CA 1
ATOM 628 C C . VAL A 1 84 ? -6.382 -6.316 -7.184 1.00 94.00 84 VAL A C 1
ATOM 630 O O . VAL A 1 84 ? -5.231 -5.927 -7.340 1.00 94.00 84 VAL A O 1
ATOM 633 N N . ASP A 1 85 ? -6.696 -7.606 -7.210 1.00 91.50 85 ASP A N 1
ATOM 634 C CA . ASP A 1 85 ? -5.719 -8.673 -7.380 1.00 91.50 85 ASP A CA 1
ATOM 635 C C . ASP A 1 85 ? -5.019 -8.663 -8.744 1.00 91.50 85 ASP A C 1
ATOM 637 O O . ASP A 1 85 ? -3.852 -9.045 -8.839 1.00 91.50 85 ASP A O 1
ATOM 641 N N . VAL A 1 86 ? -5.734 -8.274 -9.798 1.00 91.06 86 VAL A N 1
ATOM 642 C CA . VAL A 1 86 ? -5.197 -8.137 -11.156 1.00 91.06 86 VAL A CA 1
ATOM 643 C C . VAL A 1 86 ? -4.314 -6.896 -11.250 1.00 91.06 86 VAL A C 1
ATOM 645 O O . VAL A 1 86 ? -3.173 -6.999 -11.692 1.00 91.06 86 VAL A O 1
ATOM 648 N N . GLU A 1 87 ? -4.802 -5.754 -10.768 1.00 93.12 87 GLU A N 1
ATOM 649 C CA . GLU A 1 87 ? -4.063 -4.486 -10.786 1.00 93.12 87 GLU A CA 1
ATOM 650 C C . GLU A 1 87 ? -2.827 -4.521 -9.883 1.00 93.12 87 GLU A C 1
ATOM 652 O O . GLU A 1 87 ? -1.775 -4.003 -10.233 1.00 93.12 87 GLU A O 1
ATOM 657 N N . LEU A 1 88 ? -2.890 -5.182 -8.727 1.00 92.75 88 LEU A N 1
ATOM 658 C CA . LEU A 1 88 ? -1.694 -5.342 -7.906 1.00 92.75 88 LEU A CA 1
ATOM 659 C C . LEU A 1 88 ? -0.669 -6.251 -8.579 1.00 92.75 88 LEU A C 1
ATOM 661 O O . LEU A 1 88 ? 0.517 -5.987 -8.418 1.00 92.75 88 LEU A O 1
ATOM 665 N N . ARG A 1 89 ? -1.081 -7.288 -9.324 1.00 90.88 89 ARG A N 1
ATOM 666 C CA . ARG A 1 89 ? -0.170 -8.188 -10.058 1.00 90.88 89 ARG A CA 1
ATOM 667 C C . ARG A 1 89 ? 0.462 -7.548 -11.293 1.00 90.88 89 ARG A C 1
ATOM 669 O O . ARG A 1 89 ? 1.540 -7.977 -11.687 1.00 90.88 89 ARG A O 1
ATOM 676 N N . SER A 1 90 ? -0.170 -6.545 -11.896 1.00 88.88 90 SER A N 1
ATOM 677 C CA . SER A 1 90 ? 0.401 -5.841 -13.051 1.00 88.88 90 SER A CA 1
ATOM 678 C C . SER A 1 90 ? 1.557 -4.906 -12.681 1.00 88.88 90 SER A C 1
ATOM 680 O O . SER A 1 90 ? 2.292 -4.479 -13.569 1.00 88.88 90 SER A O 1
ATOM 682 N N . LEU A 1 91 ? 1.758 -4.601 -11.390 1.00 88.12 91 LEU A N 1
ATOM 683 C CA . LEU A 1 91 ? 2.885 -3.782 -10.927 1.00 88.12 91 LEU A CA 1
ATOM 684 C C . LEU A 1 91 ? 4.257 -4.433 -11.143 1.00 88.12 91 LEU A C 1
ATOM 686 O O . LEU A 1 91 ? 5.245 -3.709 -11.263 1.00 88.12 91 LEU A O 1
ATOM 690 N N . G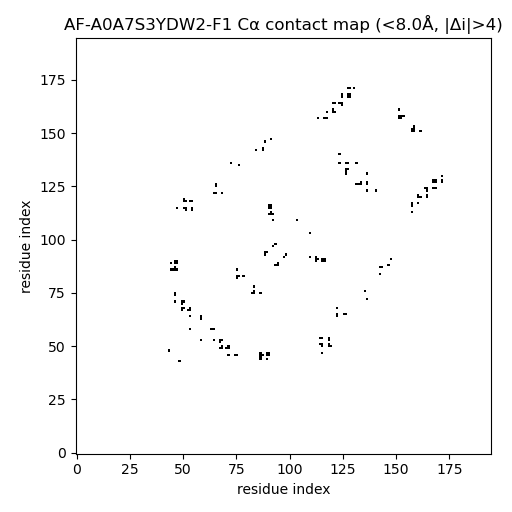LY A 1 92 ? 4.325 -5.765 -11.146 1.00 76.75 92 GLY A N 1
ATOM 691 C CA . GLY A 1 92 ? 5.561 -6.518 -11.325 1.00 76.75 92 GLY A CA 1
ATOM 692 C C . GLY A 1 92 ? 5.583 -7.352 -12.608 1.00 76.75 92 GLY A C 1
ATOM 693 O O . GLY A 1 92 ? 4.565 -7.478 -13.296 1.00 76.75 92 GLY A O 1
ATOM 694 N N . PRO A 1 93 ? 6.737 -7.964 -12.914 1.00 63.41 93 PRO A N 1
ATOM 695 C CA . PRO A 1 93 ? 6.890 -8.817 -14.083 1.00 63.41 93 PRO A CA 1
ATOM 696 C C . PRO A 1 93 ? 6.125 -10.114 -13.828 1.00 63.41 93 PRO A C 1
ATOM 698 O O . PRO A 1 93 ? 6.634 -11.021 -13.172 1.00 63.41 93 PRO A O 1
ATOM 701 N N . GLY A 1 94 ? 4.859 -10.194 -14.241 1.00 54.28 94 GLY A N 1
ATOM 702 C CA . GLY A 1 94 ? 4.078 -11.373 -13.859 1.00 54.28 94 GLY A CA 1
ATOM 703 C C . GLY A 1 94 ? 2.676 -11.555 -14.414 1.00 54.28 94 GLY A C 1
ATOM 704 O O . GLY A 1 94 ? 2.046 -12.542 -14.049 1.00 54.28 94 GLY A O 1
ATOM 705 N N . LEU A 1 95 ? 2.164 -10.686 -15.290 1.00 46.41 95 LEU A N 1
ATOM 706 C CA . LEU A 1 95 ? 0.872 -10.965 -15.938 1.00 46.41 95 LEU A CA 1
ATOM 707 C C . LEU A 1 95 ? 0.942 -11.127 -17.460 1.00 46.41 95 LEU A C 1
ATOM 709 O O . LEU A 1 95 ? 0.002 -11.660 -18.038 1.00 46.41 95 LEU A O 1
ATOM 713 N N . LEU A 1 96 ? 2.037 -10.731 -18.121 1.00 45.16 96 LEU A N 1
ATOM 714 C CA . LEU A 1 96 ? 2.135 -10.759 -19.588 1.00 45.16 96 LEU A CA 1
ATOM 715 C C . LEU A 1 96 ? 3.506 -11.225 -20.091 1.00 45.16 96 LEU A C 1
ATOM 717 O O . LEU A 1 96 ? 4.158 -10.550 -20.877 1.00 45.16 96 LEU A O 1
ATOM 721 N N . GLY A 1 97 ? 3.892 -12.425 -19.655 1.00 41.78 97 GLY A N 1
ATOM 722 C CA . GLY A 1 97 ? 4.933 -13.221 -20.302 1.00 41.78 97 GLY A CA 1
ATOM 723 C C . GLY A 1 97 ? 6.347 -12.941 -19.814 1.00 41.78 97 GLY A C 1
ATOM 724 O O . GLY A 1 97 ? 7.015 -12.066 -20.344 1.00 41.78 97 GLY A O 1
ATOM 725 N N . LEU A 1 98 ? 6.796 -13.738 -18.842 1.00 39.38 98 LEU A N 1
ATOM 726 C CA . LEU A 1 98 ? 8.101 -14.420 -18.813 1.00 39.38 98 LEU A CA 1
ATOM 727 C C . LEU A 1 98 ? 8.240 -15.125 -17.456 1.00 39.38 98 LEU A C 1
ATOM 729 O O . LEU A 1 98 ? 9.085 -14.807 -16.623 1.00 39.38 98 LEU A O 1
ATOM 733 N N . GLU A 1 99 ? 7.381 -16.122 -17.237 1.00 42.47 99 GLU A N 1
ATOM 734 C CA . GLU A 1 99 ? 7.793 -17.260 -16.422 1.00 42.47 99 GLU A CA 1
ATOM 735 C C . GLU A 1 99 ? 8.868 -17.992 -17.229 1.00 42.47 99 GLU A C 1
ATOM 737 O O . GLU A 1 99 ? 8.564 -18.728 -18.165 1.00 42.47 99 GLU A O 1
ATOM 742 N N . GLY A 1 100 ? 10.133 -17.717 -16.931 1.00 42.41 100 GLY A N 1
ATOM 743 C CA . GLY A 1 100 ? 11.242 -18.471 -17.495 1.00 42.41 100 GLY A CA 1
ATOM 744 C C . GLY A 1 100 ? 12.406 -17.609 -17.950 1.00 42.41 100 GLY A C 1
ATOM 745 O O . GLY A 1 100 ? 12.260 -16.702 -18.761 1.00 42.41 100 GLY A O 1
ATOM 746 N N . THR A 1 101 ? 13.582 -18.024 -17.488 1.00 35.25 101 THR A N 1
ATOM 747 C CA . THR A 1 101 ? 14.920 -17.663 -17.969 1.00 35.25 101 THR A CA 1
ATOM 748 C C . THR A 1 101 ? 15.404 -16.277 -17.561 1.00 35.25 101 THR A C 1
ATOM 750 O O . THR A 1 101 ? 14.959 -15.273 -18.088 1.00 35.25 101 THR A O 1
ATOM 753 N N . GLU A 1 102 ? 16.303 -16.250 -16.572 1.00 41.34 102 GLU A N 1
ATOM 754 C CA . GLU A 1 102 ? 17.638 -15.613 -16.590 1.00 41.34 102 GLU A CA 1
ATOM 755 C C . GLU A 1 102 ? 17.834 -14.204 -17.203 1.00 41.34 102 GLU A C 1
ATOM 757 O O . GLU A 1 102 ? 18.958 -13.731 -17.319 1.00 41.34 102 GLU A O 1
ATOM 762 N N . ALA A 1 103 ? 16.770 -13.457 -17.485 1.00 41.75 103 ALA A N 1
ATOM 763 C CA . ALA A 1 103 ? 16.780 -12.073 -17.955 1.00 41.75 103 ALA A CA 1
ATOM 764 C C . ALA A 1 103 ? 16.746 -11.070 -16.786 1.00 41.75 103 ALA A C 1
ATOM 766 O O . ALA A 1 103 ? 16.385 -9.906 -16.941 1.00 41.75 103 ALA A O 1
ATOM 767 N N . ALA A 1 104 ? 17.170 -11.505 -15.593 1.00 43.84 104 ALA A N 1
ATOM 768 C CA . ALA A 1 104 ? 17.488 -10.616 -14.476 1.00 43.84 104 ALA A CA 1
ATOM 769 C C . ALA A 1 104 ? 18.745 -9.755 -14.747 1.00 43.84 104 ALA A C 1
ATOM 771 O O . ALA A 1 104 ? 19.091 -8.896 -13.934 1.00 43.84 104 ALA A O 1
ATOM 772 N N . GLY A 1 105 ? 19.417 -9.961 -15.885 1.00 40.75 105 GLY A N 1
ATOM 773 C CA . GLY A 1 105 ? 20.448 -9.084 -16.419 1.00 40.75 105 GLY A CA 1
ATOM 774 C C . GLY A 1 105 ? 19.946 -8.327 -17.649 1.00 40.75 105 GLY A C 1
ATOM 775 O O . GLY A 1 105 ? 19.692 -8.933 -18.679 1.00 40.75 105 GLY A O 1
ATOM 776 N N . GLN A 1 106 ? 19.886 -6.997 -17.549 1.00 38.19 106 GLN A N 1
ATOM 777 C CA . GLN A 1 106 ? 19.837 -6.059 -18.683 1.00 38.19 106 GLN A CA 1
ATOM 778 C C . GLN A 1 106 ? 18.538 -6.029 -19.511 1.00 38.19 106 GLN A C 1
ATOM 780 O O . GLN A 1 106 ? 18.517 -6.329 -20.699 1.00 38.19 106 GLN A O 1
ATOM 785 N N . GLY A 1 107 ? 17.459 -5.519 -18.917 1.00 39.06 107 GLY A N 1
ATOM 786 C CA . GLY A 1 107 ? 16.304 -5.030 -19.671 1.00 39.06 107 GLY A CA 1
ATOM 787 C C . GLY A 1 107 ? 15.660 -3.840 -18.966 1.00 39.06 107 GLY A C 1
ATOM 788 O O . GLY A 1 107 ? 15.437 -3.889 -17.759 1.00 39.06 107 GLY A O 1
ATOM 789 N N . GLN A 1 108 ? 15.342 -2.774 -19.709 1.00 46.69 108 GLN A N 1
ATOM 790 C CA . GLN A 1 108 ? 14.649 -1.574 -19.203 1.00 46.69 108 GLN A CA 1
ATOM 791 C C . GLN A 1 108 ? 13.320 -1.887 -18.478 1.00 46.69 108 GLN A C 1
ATOM 793 O O . GLN A 1 108 ? 12.887 -1.091 -17.648 1.00 46.69 108 GLN A O 1
ATOM 798 N N . GLY A 1 109 ? 12.705 -3.052 -18.732 1.00 49.03 109 GLY A N 1
ATOM 799 C CA . GLY A 1 109 ? 11.470 -3.495 -18.071 1.00 49.03 109 GLY A CA 1
ATOM 800 C C . GLY A 1 109 ? 11.611 -3.708 -16.560 1.00 49.03 109 GLY A C 1
ATOM 801 O O . GLY A 1 109 ? 10.776 -3.227 -15.798 1.00 49.03 109 GLY A O 1
ATOM 802 N N . GLY A 1 110 ? 12.715 -4.311 -16.105 1.00 70.19 110 GLY A N 1
ATOM 803 C CA . GLY A 1 110 ? 12.893 -4.631 -14.684 1.00 70.19 110 GLY A CA 1
ATOM 804 C C . GLY A 1 110 ? 13.111 -3.405 -13.792 1.00 70.19 110 GLY A C 1
ATOM 805 O O . GLY A 1 110 ? 12.776 -3.425 -12.610 1.00 70.19 110 GLY A O 1
ATOM 806 N N . GLU A 1 111 ? 13.662 -2.320 -14.339 1.00 80.88 111 GLU A N 1
ATOM 807 C CA . GLU A 1 111 ? 13.891 -1.086 -13.580 1.00 80.88 111 GLU A CA 1
ATOM 808 C C . GLU A 1 111 ? 12.591 -0.299 -13.376 1.00 80.88 111 GLU A C 1
ATOM 810 O O . GLU A 1 111 ? 12.326 0.166 -12.268 1.00 80.88 111 GLU A O 1
ATOM 815 N N . GLN A 1 112 ? 11.738 -0.202 -14.403 1.00 84.62 112 GLN A N 1
ATOM 816 C CA . GLN A 1 112 ? 10.450 0.486 -14.276 1.00 84.62 112 GLN A CA 1
ATOM 817 C C . GLN A 1 112 ? 9.524 -0.224 -13.282 1.00 84.62 112 GLN A C 1
ATOM 819 O O . GLN A 1 112 ? 8.873 0.416 -12.460 1.00 84.62 112 GLN A O 1
ATOM 824 N N . GLU A 1 113 ? 9.492 -1.553 -13.308 1.00 84.75 113 GLU A N 1
ATOM 825 C CA . GLU A 1 113 ? 8.728 -2.352 -12.346 1.00 84.75 113 GLU A CA 1
ATOM 826 C C . GLU A 1 113 ? 9.226 -2.133 -10.917 1.00 84.75 113 GLU A C 1
ATOM 828 O O . GLU A 1 113 ? 8.434 -1.895 -10.008 1.00 84.75 113 GLU A O 1
ATOM 833 N N . ARG A 1 114 ? 10.549 -2.131 -10.705 1.00 87.94 114 ARG A N 1
ATOM 834 C CA . ARG A 1 114 ? 11.131 -1.810 -9.393 1.00 87.94 114 ARG A CA 1
ATOM 835 C C . ARG A 1 114 ? 10.721 -0.419 -8.927 1.00 87.94 114 ARG A C 1
ATOM 837 O O . ARG A 1 114 ? 10.389 -0.266 -7.754 1.00 87.94 114 ARG A O 1
ATOM 844 N N . ARG A 1 115 ? 10.696 0.573 -9.818 1.00 90.25 115 ARG A N 1
ATOM 845 C CA . ARG A 1 115 ? 10.220 1.925 -9.492 1.00 90.25 115 ARG A CA 1
ATOM 846 C C . ARG A 1 115 ? 8.754 1.928 -9.086 1.00 90.25 115 ARG A C 1
ATOM 848 O O . ARG A 1 115 ? 8.446 2.447 -8.021 1.00 90.25 115 ARG A O 1
ATOM 855 N N . ARG A 1 116 ? 7.876 1.249 -9.831 1.00 91.75 116 ARG A N 1
ATOM 856 C CA . ARG A 1 116 ? 6.451 1.104 -9.476 1.00 91.75 116 ARG A CA 1
ATOM 857 C C . ARG A 1 116 ? 6.243 0.405 -8.136 1.00 91.75 116 ARG A C 1
ATOM 859 O O . ARG A 1 116 ? 5.435 0.855 -7.330 1.00 91.75 116 ARG A O 1
ATOM 866 N N . LEU A 1 117 ? 6.984 -0.671 -7.865 1.00 92.88 117 LEU A N 1
ATOM 867 C CA . LEU A 1 117 ? 6.948 -1.351 -6.567 1.00 92.88 117 LEU A CA 1
ATOM 868 C C . LEU A 1 117 ? 7.436 -0.431 -5.441 1.00 92.88 117 LEU A C 1
ATOM 870 O O . LEU A 1 117 ? 6.874 -0.447 -4.346 1.00 92.88 117 LEU A O 1
ATOM 874 N N . GLY A 1 118 ? 8.457 0.385 -5.711 1.00 93.56 118 GLY A N 1
ATOM 875 C CA . GLY A 1 118 ? 8.941 1.419 -4.801 1.00 93.56 118 GLY A CA 1
ATOM 876 C C . GLY A 1 118 ? 7.886 2.488 -4.522 1.00 93.56 118 GLY A C 1
ATOM 877 O O . GLY A 1 118 ? 7.583 2.736 -3.358 1.00 93.56 118 GLY A O 1
ATOM 878 N N . ALA A 1 119 ? 7.281 3.049 -5.570 1.00 94.69 119 ALA A N 1
ATOM 879 C CA . ALA A 1 119 ? 6.229 4.056 -5.484 1.00 94.69 119 ALA A CA 1
ATOM 880 C C . ALA A 1 119 ? 5.000 3.527 -4.731 1.00 94.69 119 ALA A C 1
ATOM 882 O O . ALA A 1 119 ? 4.472 4.212 -3.858 1.00 94.69 119 ALA A O 1
ATOM 883 N N . MET A 1 120 ? 4.594 2.277 -4.980 1.00 96.12 120 MET A N 1
ATOM 884 C CA . MET A 1 120 ? 3.506 1.637 -4.237 1.00 96.12 120 MET A CA 1
ATOM 885 C C . MET A 1 120 ? 3.863 1.439 -2.757 1.00 96.12 120 MET A C 1
ATOM 887 O O . MET A 1 120 ? 3.027 1.665 -1.882 1.00 96.12 120 MET A O 1
ATOM 891 N N . ALA A 1 121 ? 5.104 1.046 -2.445 1.00 95.81 121 ALA A N 1
ATOM 892 C CA . ALA A 1 121 ? 5.557 0.927 -1.060 1.00 95.81 121 ALA A CA 1
ATOM 893 C C . ALA A 1 121 ? 5.545 2.285 -0.337 1.00 95.81 121 ALA A C 1
ATOM 895 O O . ALA A 1 121 ? 5.091 2.353 0.806 1.00 95.81 121 ALA A O 1
ATOM 896 N N . ASP A 1 122 ? 5.982 3.357 -1.002 1.00 95.69 122 ASP A N 1
ATOM 897 C CA . ASP A 1 122 ? 5.949 4.720 -0.460 1.00 95.69 122 ASP A CA 1
ATOM 898 C C . ASP A 1 122 ? 4.508 5.243 -0.309 1.00 95.69 122 ASP A C 1
ATOM 900 O O . ASP A 1 122 ? 4.177 5.867 0.700 1.00 95.69 122 ASP A O 1
ATOM 904 N N . ALA A 1 123 ? 3.620 4.940 -1.263 1.00 95.75 123 ALA A N 1
ATOM 905 C CA . ALA A 1 123 ? 2.198 5.271 -1.191 1.00 95.75 123 ALA A CA 1
ATOM 906 C C . ALA A 1 123 ? 1.546 4.615 0.037 1.00 95.75 123 ALA A C 1
ATOM 908 O O . ALA A 1 123 ? 0.930 5.283 0.872 1.00 95.75 123 ALA A O 1
ATOM 909 N N . LEU A 1 124 ? 1.738 3.306 0.215 1.00 96.69 124 LEU A N 1
ATOM 910 C CA . LEU A 1 124 ? 1.249 2.599 1.400 1.00 96.69 124 LEU A CA 1
ATOM 911 C C . LEU A 1 124 ? 1.839 3.194 2.690 1.00 96.69 124 LEU A C 1
ATOM 913 O O . LEU A 1 124 ? 1.131 3.335 3.687 1.00 96.69 124 LEU A O 1
ATOM 917 N N . GLU A 1 125 ? 3.113 3.585 2.679 1.00 96.19 125 GLU A N 1
ATOM 918 C CA . GLU A 1 125 ? 3.797 4.174 3.833 1.00 96.19 125 GLU A CA 1
ATOM 919 C C . GLU A 1 125 ? 3.180 5.512 4.250 1.00 96.19 125 GLU A C 1
ATOM 921 O O . GLU A 1 125 ? 2.814 5.676 5.423 1.00 96.19 125 GLU A O 1
ATOM 926 N N . VAL A 1 126 ? 2.994 6.439 3.304 1.00 95.69 126 VAL A N 1
ATOM 927 C CA . VAL A 1 126 ? 2.457 7.774 3.598 1.00 95.69 126 VAL A CA 1
ATOM 928 C C . VAL A 1 126 ? 1.017 7.688 4.102 1.00 95.69 126 VAL A C 1
ATOM 930 O O . VAL A 1 126 ? 0.648 8.368 5.068 1.00 95.69 126 VAL A O 1
ATOM 933 N N . HIS A 1 127 ? 0.211 6.788 3.529 1.00 95.81 127 HIS A N 1
ATOM 934 C CA . HIS A 1 127 ? -1.156 6.555 3.982 1.00 95.81 127 HIS A CA 1
ATOM 935 C C . HIS A 1 127 ? -1.202 5.974 5.401 1.00 95.81 127 HIS A C 1
ATOM 937 O O . HIS A 1 127 ? -2.037 6.400 6.206 1.00 95.81 127 HIS A O 1
ATOM 943 N N . LEU A 1 128 ? -0.273 5.082 5.764 1.00 95.00 128 LEU A N 1
ATOM 944 C CA . LEU A 1 128 ? -0.173 4.560 7.130 1.00 95.00 128 LEU A CA 1
ATOM 945 C C . LEU A 1 128 ? 0.280 5.610 8.140 1.00 95.00 128 LEU A C 1
ATOM 947 O O . LEU A 1 128 ? -0.284 5.665 9.238 1.00 95.00 128 LEU A O 1
ATOM 951 N N . ARG A 1 129 ? 1.255 6.458 7.787 1.00 94.38 129 ARG A N 1
ATOM 952 C CA . ARG A 1 129 ? 1.687 7.568 8.652 1.00 94.38 129 ARG A CA 1
ATOM 953 C C . ARG A 1 129 ? 0.542 8.531 8.930 1.00 94.38 129 ARG A C 1
ATOM 955 O O . ARG A 1 129 ? 0.283 8.852 10.090 1.00 94.38 129 ARG A O 1
ATOM 962 N N . ARG A 1 130 ? -0.180 8.935 7.883 1.00 93.69 130 ARG A N 1
ATOM 963 C CA . ARG A 1 130 ? -1.339 9.835 7.993 1.00 93.69 130 ARG A CA 1
ATOM 964 C C . ARG A 1 130 ? -2.552 9.150 8.623 1.00 93.69 130 ARG A C 1
ATOM 966 O O . ARG A 1 130 ? -3.414 9.815 9.189 1.00 93.69 130 ARG A O 1
ATOM 973 N N . GLY A 1 131 ? -2.596 7.818 8.609 1.00 89.44 131 GLY A N 1
ATOM 974 C CA . GLY A 1 131 ? -3.713 7.056 9.154 1.00 89.44 131 GLY A CA 1
ATOM 975 C C . GLY A 1 131 ? -4.967 7.100 8.301 1.00 89.44 131 GLY A C 1
ATOM 976 O O . GLY A 1 131 ? -6.061 6.924 8.828 1.00 89.44 131 GLY A O 1
ATOM 977 N N . HIS A 1 132 ? -4.802 7.390 7.017 1.00 91.38 132 HIS A N 1
ATOM 978 C CA . HIS A 1 132 ? -5.892 7.500 6.070 1.00 91.38 132 HIS A CA 1
ATOM 979 C C . HIS A 1 132 ? -6.299 6.100 5.612 1.00 91.38 132 HIS A C 1
ATOM 981 O O . HIS A 1 132 ? -5.453 5.364 5.108 1.00 91.38 132 HIS A O 1
ATOM 987 N N . ARG A 1 133 ? -7.582 5.746 5.785 1.00 91.44 133 ARG A N 1
ATOM 988 C CA . ARG A 1 133 ? -8.169 4.464 5.343 1.00 91.44 133 ARG A CA 1
ATOM 989 C C . ARG A 1 133 ? -7.357 3.252 5.806 1.00 91.44 133 ARG A C 1
ATOM 991 O O . ARG A 1 133 ? -6.976 2.396 5.009 1.00 91.44 133 ARG A O 1
ATOM 998 N N . PHE A 1 134 ? -7.040 3.228 7.098 1.00 91.69 134 PHE A N 1
ATOM 999 C CA . PHE A 1 134 ? -6.067 2.306 7.675 1.00 91.69 134 PHE A CA 1
ATOM 1000 C C . PHE A 1 134 ? -6.375 0.838 7.353 1.00 91.69 134 PHE A C 1
ATOM 1002 O O . PHE A 1 134 ? -5.474 0.111 6.951 1.00 91.69 134 PHE A O 1
ATOM 1009 N N . GLU A 1 135 ? -7.630 0.417 7.461 1.00 92.81 135 GLU A N 1
ATOM 1010 C CA . GLU A 1 135 ? -8.090 -0.957 7.237 1.00 92.81 135 GLU A CA 1
ATOM 1011 C C . GLU A 1 135 ? -7.863 -1.390 5.785 1.00 92.81 135 GLU A C 1
ATOM 1013 O O . GLU A 1 135 ? -7.287 -2.447 5.517 1.00 92.81 135 GLU A O 1
ATOM 1018 N N . VAL A 1 136 ? -8.253 -0.530 4.842 1.00 94.00 136 VAL A N 1
ATOM 1019 C CA . VAL A 1 136 ? -8.082 -0.758 3.403 1.00 94.00 136 VAL A CA 1
ATOM 1020 C C . VAL A 1 136 ? -6.598 -0.815 3.046 1.00 94.00 136 VAL A C 1
ATOM 1022 O O . VAL A 1 136 ? -6.143 -1.741 2.375 1.00 94.00 136 VAL A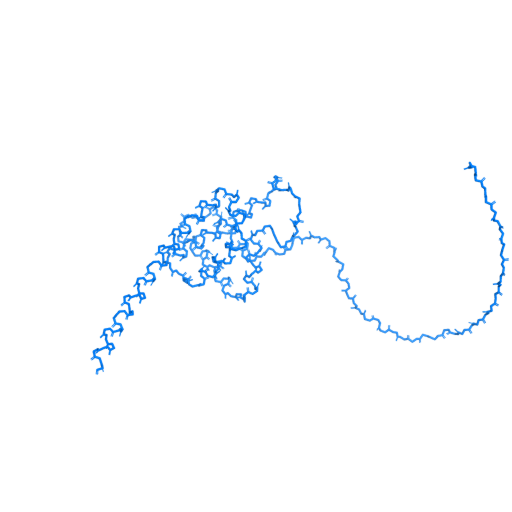 O 1
ATOM 1025 N N . VAL A 1 137 ? -5.813 0.135 3.555 1.00 95.75 137 VAL A N 1
ATOM 1026 C CA . VAL A 1 137 ? -4.367 0.198 3.318 1.00 95.75 137 VAL A CA 1
ATOM 1027 C C . VAL A 1 137 ? -3.658 -1.011 3.935 1.00 95.75 137 VAL A C 1
ATOM 1029 O O . VAL A 1 137 ? -2.735 -1.540 3.323 1.00 95.75 137 VAL A O 1
ATOM 1032 N N . GLN A 1 138 ? -4.095 -1.511 5.099 1.00 94.81 138 GLN A N 1
ATOM 1033 C CA . GLN A 1 138 ? -3.586 -2.766 5.670 1.00 94.81 138 GLN A CA 1
ATOM 1034 C C . GLN A 1 138 ? -3.893 -3.971 4.767 1.00 94.81 138 GLN A C 1
ATOM 1036 O O . GLN A 1 138 ? -3.021 -4.824 4.587 1.00 94.81 138 GLN A O 1
ATOM 1041 N N . ALA A 1 139 ? -5.090 -4.045 4.179 1.00 95.69 139 ALA A N 1
ATOM 1042 C CA . ALA A 1 139 ? -5.458 -5.125 3.264 1.00 95.69 139 ALA A CA 1
ATOM 1043 C C . ALA A 1 139 ? -4.600 -5.106 1.987 1.00 95.69 139 ALA A C 1
ATOM 1045 O O . ALA A 1 139 ? -4.027 -6.133 1.608 1.00 95.69 139 ALA A O 1
ATOM 1046 N N . TYR A 1 140 ? -4.434 -3.936 1.365 1.00 96.75 140 TYR A N 1
ATOM 1047 C CA . TYR A 1 140 ? -3.581 -3.781 0.183 1.00 96.75 140 TYR A CA 1
ATOM 1048 C C . TYR A 1 140 ? -2.108 -4.019 0.502 1.00 96.75 140 TYR A C 1
ATOM 1050 O O . TYR A 1 140 ? -1.435 -4.708 -0.259 1.00 96.75 140 TYR A O 1
ATOM 1058 N N . LEU A 1 141 ? -1.620 -3.553 1.656 1.00 96.50 141 LEU A N 1
ATOM 1059 C CA . LEU A 1 141 ? -0.276 -3.862 2.141 1.00 96.50 141 LEU A CA 1
ATOM 1060 C C . LEU A 1 141 ? -0.064 -5.371 2.275 1.00 96.50 141 LEU A C 1
ATOM 1062 O O . LEU A 1 141 ? 0.935 -5.899 1.789 1.00 96.50 141 LEU A O 1
ATOM 1066 N N . ASN A 1 142 ? -0.995 -6.077 2.921 1.00 95.75 142 ASN A N 1
ATOM 1067 C CA . ASN A 1 142 ? -0.898 -7.524 3.082 1.00 95.75 142 ASN A CA 1
ATOM 1068 C C . ASN A 1 142 ? -0.814 -8.220 1.722 1.00 95.75 142 ASN A C 1
ATOM 1070 O O . ASN A 1 142 ? 0.037 -9.090 1.520 1.00 95.75 142 ASN A O 1
ATOM 1074 N N . ARG A 1 143 ? -1.666 -7.808 0.776 1.00 95.19 143 ARG A N 1
ATOM 1075 C CA . ARG A 1 143 ? -1.685 -8.402 -0.555 1.00 95.19 143 ARG A CA 1
ATOM 1076 C C . ARG A 1 143 ? -0.413 -8.102 -1.342 1.00 95.19 143 ARG A C 1
ATOM 1078 O O . ARG A 1 143 ? 0.181 -9.027 -1.889 1.00 95.19 143 ARG A O 1
ATOM 1085 N N . PHE A 1 144 ? 0.032 -6.851 -1.336 1.00 95.19 144 PHE A N 1
ATOM 1086 C CA . PHE A 1 144 ? 1.270 -6.397 -1.962 1.00 95.19 144 PHE A CA 1
ATOM 1087 C C . PHE A 1 144 ? 2.487 -7.185 -1.458 1.00 95.19 144 PHE A C 1
ATOM 1089 O O . PHE A 1 144 ? 3.242 -7.736 -2.258 1.00 95.19 144 PHE A O 1
ATOM 1096 N N . LEU A 1 145 ? 2.639 -7.329 -0.136 1.00 94.50 145 LEU A N 1
ATOM 1097 C CA . LEU A 1 145 ? 3.742 -8.095 0.451 1.00 94.50 145 LEU A CA 1
ATOM 1098 C C . LEU A 1 145 ? 3.683 -9.576 0.067 1.00 94.50 145 LEU A C 1
ATOM 1100 O O . LEU A 1 145 ? 4.721 -10.172 -0.203 1.00 94.50 145 LEU A O 1
ATOM 1104 N N . ARG A 1 146 ? 2.487 -10.174 0.002 1.00 92.56 146 ARG A N 1
ATOM 1105 C CA . ARG A 1 146 ? 2.322 -11.571 -0.435 1.00 92.56 146 ARG A CA 1
ATOM 1106 C C . ARG A 1 146 ? 2.690 -11.782 -1.902 1.00 92.56 146 ARG A C 1
ATOM 1108 O O . ARG A 1 146 ? 3.222 -12.835 -2.226 1.00 92.56 146 ARG A O 1
ATOM 1115 N N . LEU A 1 147 ? 2.394 -10.816 -2.771 1.00 90.62 147 LEU A N 1
ATOM 1116 C CA . LEU A 1 147 ? 2.718 -10.901 -4.197 1.00 90.62 147 LEU A CA 1
ATOM 1117 C C . LEU A 1 147 ? 4.217 -10.709 -4.457 1.00 90.62 147 LEU A C 1
ATOM 1119 O O . LEU A 1 147 ? 4.783 -11.407 -5.290 1.00 90.62 147 LEU A O 1
ATOM 1123 N N . TYR A 1 148 ? 4.863 -9.797 -3.726 1.00 90.94 148 TYR A N 1
ATOM 1124 C CA . TYR A 1 148 ? 6.202 -9.320 -4.077 1.00 90.94 148 TYR A CA 1
ATOM 1125 C C . TYR A 1 148 ? 7.288 -9.606 -3.039 1.00 90.94 148 TYR A C 1
ATOM 1127 O O . TYR A 1 148 ? 8.390 -9.087 -3.182 1.00 90.94 148 TYR A O 1
ATOM 1135 N N . ALA A 1 149 ? 7.045 -10.444 -2.023 1.00 88.62 149 ALA A N 1
ATOM 1136 C CA . ALA A 1 149 ? 8.027 -10.748 -0.970 1.00 88.62 149 ALA A CA 1
ATOM 1137 C C . ALA A 1 149 ? 9.428 -11.084 -1.516 1.00 88.62 149 ALA A C 1
ATOM 1139 O O . ALA A 1 149 ? 10.417 -10.525 -1.044 1.00 88.62 149 ALA A O 1
ATOM 1140 N N . GLY A 1 150 ? 9.507 -11.946 -2.538 1.00 84.19 150 GLY A N 1
ATOM 1141 C CA . GLY A 1 150 ? 10.774 -12.318 -3.175 1.00 84.19 150 GLY A CA 1
ATOM 1142 C C . GLY A 1 150 ? 11.463 -11.137 -3.864 1.00 84.19 150 GLY A C 1
ATOM 1143 O O . GLY A 1 150 ? 12.635 -10.873 -3.609 1.00 84.19 150 GLY A O 1
ATOM 1144 N N . ALA A 1 151 ? 10.724 -10.376 -4.675 1.00 85.75 151 ALA A N 1
ATOM 1145 C CA . ALA A 1 151 ? 11.250 -9.208 -5.387 1.00 85.75 151 ALA A CA 1
ATOM 1146 C C . ALA A 1 151 ? 11.700 -8.087 -4.431 1.00 85.75 151 ALA A C 1
ATOM 1148 O O . ALA A 1 151 ? 12.749 -7.472 -4.628 1.00 85.75 151 ALA A O 1
ATOM 1149 N N . LEU A 1 152 ? 10.933 -7.852 -3.362 1.00 86.81 152 LEU A N 1
ATOM 1150 C CA . LEU A 1 152 ? 11.240 -6.867 -2.327 1.00 86.81 152 LEU A CA 1
ATOM 1151 C C . LEU A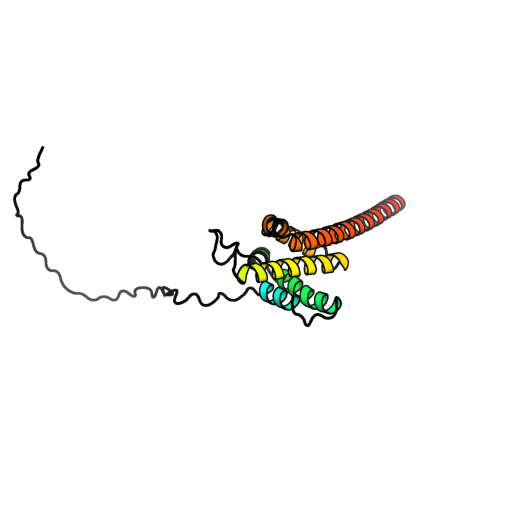 1 152 ? 12.490 -7.251 -1.526 1.00 86.81 152 LEU A C 1
ATOM 1153 O O . LEU A 1 152 ? 13.283 -6.377 -1.188 1.00 86.81 152 LEU A O 1
ATOM 1157 N N . ALA A 1 153 ? 12.680 -8.541 -1.235 1.00 86.44 153 ALA A N 1
ATOM 1158 C CA . ALA A 1 153 ? 13.861 -9.034 -0.528 1.00 86.44 153 ALA A CA 1
ATOM 1159 C C . ALA A 1 153 ? 15.122 -9.037 -1.408 1.00 86.44 153 ALA A C 1
ATOM 1161 O O . ALA A 1 153 ? 16.218 -8.806 -0.901 1.00 86.44 153 ALA A O 1
ATOM 1162 N N . ALA A 1 154 ? 14.970 -9.267 -2.716 1.00 84.19 154 ALA A N 1
ATOM 1163 C CA . ALA A 1 154 ? 16.081 -9.334 -3.663 1.00 84.19 154 ALA A CA 1
ATOM 1164 C C . ALA A 1 154 ? 16.709 -7.964 -3.986 1.00 84.19 154 ALA A C 1
ATOM 1166 O O . ALA A 1 154 ? 17.864 -7.905 -4.402 1.00 84.19 154 ALA A O 1
ATOM 1167 N N . SER A 1 155 ? 15.977 -6.860 -3.801 1.00 86.44 155 SER A N 1
ATOM 1168 C CA . SER A 1 155 ? 16.472 -5.502 -4.057 1.00 86.44 155 SER A CA 1
ATOM 1169 C C . SER A 1 155 ? 16.761 -4.759 -2.746 1.00 86.44 155 SER A C 1
ATOM 1171 O O . SER A 1 155 ? 15.821 -4.433 -2.018 1.00 86.44 155 SER A O 1
ATOM 1173 N N . PRO A 1 156 ? 18.027 -4.399 -2.447 1.00 89.69 156 PRO A N 1
ATOM 1174 C CA . PRO A 1 156 ? 18.370 -3.649 -1.236 1.00 89.69 156 PRO A CA 1
ATOM 1175 C C . PRO A 1 156 ? 17.622 -2.314 -1.106 1.00 89.69 156 PRO A C 1
ATOM 1177 O O . PRO A 1 156 ? 17.234 -1.926 -0.003 1.00 89.69 156 PRO A O 1
ATOM 1180 N N . ALA A 1 15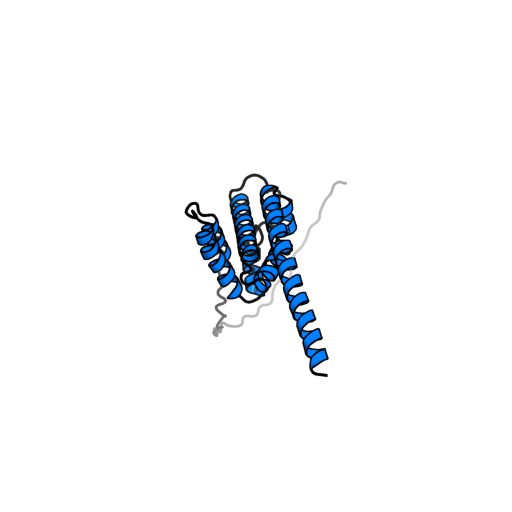7 ? 17.378 -1.632 -2.229 1.00 89.69 157 ALA A N 1
ATOM 1181 C CA . ALA A 1 157 ? 16.652 -0.365 -2.260 1.00 89.69 157 ALA A CA 1
ATOM 1182 C C . ALA A 1 157 ? 15.169 -0.541 -1.889 1.00 89.69 157 ALA A C 1
ATOM 1184 O O . ALA A 1 157 ? 14.639 0.212 -1.069 1.00 89.69 157 ALA A O 1
ATOM 1185 N N . LEU A 1 158 ? 14.505 -1.569 -2.432 1.00 90.38 158 LEU A N 1
ATOM 1186 C CA . LEU A 1 158 ? 13.114 -1.878 -2.084 1.00 90.38 158 LEU A CA 1
ATOM 1187 C C . LEU A 1 158 ? 12.999 -2.383 -0.647 1.00 90.38 158 LEU A C 1
ATOM 1189 O O . LEU A 1 158 ? 12.097 -1.972 0.081 1.00 90.38 158 LEU A O 1
ATOM 1193 N N . LEU A 1 159 ? 13.951 -3.201 -0.198 1.00 92.44 159 LEU A N 1
ATOM 1194 C CA . LEU A 1 159 ? 13.996 -3.677 1.178 1.00 92.44 159 LEU A CA 1
ATOM 1195 C C . LEU A 1 159 ? 14.116 -2.518 2.179 1.00 92.44 159 LEU A C 1
ATOM 1197 O O . LEU A 1 159 ? 13.476 -2.546 3.232 1.00 92.44 159 LEU A O 1
ATOM 1201 N N . ALA A 1 160 ? 14.893 -1.479 1.857 1.00 94.56 160 ALA A N 1
ATOM 1202 C CA . ALA A 1 160 ? 14.974 -0.272 2.675 1.00 94.56 160 ALA A CA 1
ATOM 1203 C C . ALA A 1 160 ? 13.609 0.430 2.792 1.00 94.56 160 ALA A C 1
ATOM 1205 O O . ALA A 1 160 ? 13.182 0.736 3.907 1.00 94.56 160 ALA A O 1
ATOM 1206 N N . LYS A 1 161 ? 12.876 0.597 1.681 1.00 94.06 161 LYS A N 1
ATOM 1207 C CA . LYS A 1 161 ? 11.510 1.159 1.687 1.00 94.06 161 LYS A CA 1
ATOM 1208 C C . LYS A 1 161 ? 10.545 0.314 2.519 1.00 94.06 161 LYS A C 1
ATOM 1210 O O . LYS A 1 161 ? 9.831 0.840 3.370 1.00 94.06 161 LYS A O 1
ATOM 1215 N N . VAL A 1 162 ? 10.593 -1.011 2.375 1.00 94.50 162 VAL A N 1
ATOM 1216 C CA . VAL A 1 162 ? 9.766 -1.940 3.167 1.00 94.50 162 VAL A CA 1
ATOM 1217 C C . VAL A 1 162 ? 10.074 -1.847 4.666 1.00 94.50 162 VAL A C 1
ATOM 1219 O O . VAL A 1 162 ? 9.165 -1.958 5.487 1.00 94.50 162 VAL A O 1
ATOM 1222 N N . ARG A 1 163 ? 11.328 -1.593 5.063 1.00 95.56 163 ARG A N 1
ATOM 1223 C CA . ARG A 1 163 ? 11.676 -1.361 6.478 1.00 95.56 163 ARG A CA 1
ATOM 1224 C C . ARG A 1 163 ? 11.054 -0.074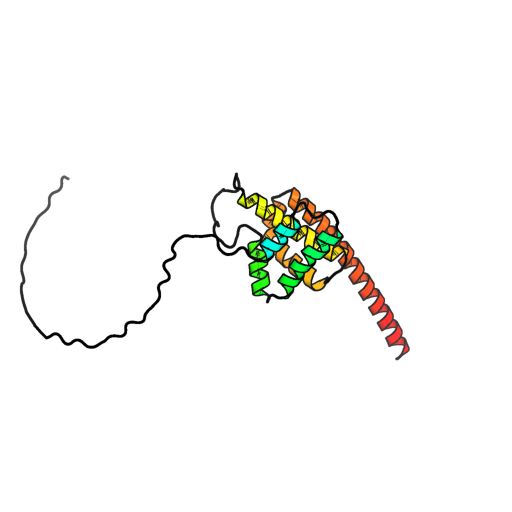 7.021 1.00 95.56 163 ARG A C 1
ATOM 1226 O O . ARG A 1 163 ? 10.545 -0.084 8.144 1.00 95.56 163 ARG A O 1
ATOM 1233 N N . VAL A 1 164 ? 11.055 1.008 6.240 1.00 95.25 164 VAL A N 1
ATOM 1234 C CA . VAL A 1 164 ? 10.380 2.266 6.612 1.00 95.25 164 VAL A CA 1
ATOM 1235 C C . VAL A 1 164 ? 8.876 2.031 6.762 1.00 95.25 164 VAL A C 1
ATOM 1237 O O . VAL A 1 164 ? 8.302 2.357 7.806 1.00 95.25 164 VAL A O 1
ATOM 1240 N N . LEU A 1 165 ? 8.274 1.357 5.781 1.00 95.06 165 LEU A N 1
ATOM 1241 C CA . LEU A 1 165 ? 6.871 0.946 5.770 1.00 95.06 165 LEU A CA 1
ATOM 1242 C C . LEU A 1 165 ? 6.497 0.094 6.991 1.00 95.06 165 LEU A C 1
ATOM 1244 O O . LEU A 1 165 ? 5.497 0.365 7.657 1.00 95.06 165 LEU A O 1
ATOM 1248 N N . ALA A 1 166 ? 7.330 -0.883 7.360 1.00 96.00 166 ALA A N 1
ATOM 1249 C CA . ALA A 1 166 ? 7.142 -1.686 8.567 1.00 96.00 166 ALA A CA 1
ATOM 1250 C C . ALA A 1 166 ? 7.183 -0.826 9.842 1.00 96.00 166 ALA A C 1
ATOM 1252 O O . ALA A 1 166 ? 6.397 -1.034 10.770 1.00 96.00 166 ALA A O 1
ATOM 1253 N N . GLY A 1 167 ? 8.070 0.171 9.890 1.00 96.12 167 GLY A N 1
ATOM 1254 C CA . GLY A 1 167 ? 8.111 1.157 10.967 1.00 96.12 167 GLY A CA 1
ATOM 1255 C C . GLY A 1 167 ? 6.814 1.963 11.072 1.00 96.12 167 GLY A C 1
ATOM 1256 O O . GLY A 1 167 ? 6.263 2.094 12.170 1.00 96.12 167 GLY A O 1
ATOM 1257 N N . ALA A 1 168 ? 6.302 2.470 9.947 1.00 94.81 168 ALA A N 1
ATOM 1258 C CA . ALA A 1 168 ? 5.042 3.212 9.886 1.00 94.81 168 ALA A CA 1
ATOM 1259 C C . ALA A 1 168 ? 3.851 2.351 10.331 1.00 94.81 168 ALA A C 1
ATOM 1261 O O . ALA A 1 168 ? 3.082 2.769 11.201 1.00 94.81 168 ALA A O 1
ATOM 1262 N N . GLN A 1 169 ? 3.762 1.116 9.826 1.00 95.94 169 GLN A N 1
ATOM 1263 C CA . GLN A 1 169 ? 2.724 0.154 10.193 1.00 95.94 169 GLN A CA 1
ATOM 1264 C C . GLN A 1 169 ? 2.712 -0.112 11.702 1.00 95.94 169 GLN A C 1
ATOM 1266 O O . GLN A 1 169 ? 1.680 0.066 12.347 1.00 95.94 169 GLN A O 1
ATOM 1271 N N . ARG A 1 170 ? 3.866 -0.447 12.297 1.00 95.62 170 ARG A N 1
ATOM 1272 C CA . ARG A 1 170 ? 3.963 -0.760 13.734 1.00 95.62 170 ARG A CA 1
ATOM 1273 C C . ARG A 1 170 ? 3.622 0.431 14.618 1.00 95.62 170 ARG A C 1
ATOM 1275 O O . ARG A 1 170 ? 3.068 0.261 15.704 1.00 95.62 170 ARG A O 1
ATOM 1282 N N . ARG A 1 171 ? 3.998 1.647 14.209 1.00 94.56 171 ARG A N 1
ATOM 1283 C CA . ARG A 1 171 ? 3.632 2.872 14.936 1.00 94.56 171 ARG A CA 1
ATOM 1284 C C . ARG A 1 171 ? 2.121 3.081 14.909 1.00 94.56 171 ARG A C 1
ATOM 1286 O O . ARG A 1 171 ? 1.528 3.292 15.965 1.00 94.56 171 ARG A O 1
ATOM 1293 N N . ARG A 1 172 ? 1.496 2.971 13.734 1.00 93.31 172 ARG A N 1
ATOM 1294 C CA . ARG A 1 172 ? 0.054 3.186 13.591 1.00 93.31 172 ARG A CA 1
ATOM 1295 C C . ARG A 1 172 ? -0.770 2.101 14.284 1.00 93.31 172 ARG A C 1
ATOM 1297 O O . ARG A 1 172 ? -1.705 2.442 14.999 1.00 93.31 172 ARG A O 1
ATOM 1304 N N . ALA A 1 173 ? -0.374 0.836 14.153 1.00 91.94 173 ALA A N 1
ATOM 1305 C CA . ALA A 1 173 ? -1.027 -0.289 14.817 1.00 91.94 173 ALA A CA 1
ATOM 1306 C C . ALA A 1 173 ? -1.006 -0.144 16.346 1.00 91.94 173 ALA A C 1
ATOM 1308 O O . ALA A 1 173 ? -2.042 -0.280 16.987 1.00 91.94 173 ALA A O 1
ATOM 1309 N N . ARG A 1 174 ? 0.141 0.230 16.935 1.00 94.69 174 ARG A N 1
ATOM 1310 C CA . ARG A 1 174 ? 0.236 0.487 18.383 1.00 94.69 174 ARG A CA 1
ATOM 1311 C C . ARG A 1 174 ? -0.646 1.644 18.838 1.00 94.69 174 ARG A C 1
ATOM 1313 O O . ARG A 1 174 ? -1.254 1.557 19.899 1.00 94.69 174 ARG A O 1
ATOM 1320 N N . ARG A 1 175 ? -0.727 2.718 18.046 1.00 92.38 175 ARG A N 1
ATOM 1321 C CA . ARG A 1 175 ? -1.622 3.843 18.345 1.00 92.38 175 ARG A CA 1
ATOM 1322 C C . ARG A 1 175 ? -3.085 3.399 18.342 1.00 92.38 175 ARG A C 1
ATOM 1324 O O . ARG A 1 175 ? -3.805 3.744 19.267 1.00 92.38 175 ARG A O 1
ATOM 1331 N N . LEU A 1 176 ? -3.500 2.626 17.338 1.00 91.06 176 LEU A N 1
ATOM 1332 C CA . LEU A 1 176 ? -4.863 2.102 17.253 1.00 91.06 176 LEU A CA 1
ATOM 1333 C C . LEU A 1 176 ? -5.184 1.170 18.429 1.00 91.06 176 LEU A C 1
ATOM 1335 O O . LEU A 1 176 ? -6.209 1.344 19.074 1.00 91.06 176 LEU A O 1
ATOM 1339 N N . GLN A 1 177 ? -4.282 0.239 18.750 1.00 93.62 177 GLN A N 1
ATOM 1340 C CA . GLN A 1 177 ? -4.445 -0.672 19.883 1.00 93.62 177 GLN A CA 1
ATOM 1341 C C . GLN A 1 177 ? -4.606 0.084 21.206 1.00 93.62 177 GLN A C 1
ATOM 1343 O O . GLN A 1 177 ? -5.437 -0.292 22.025 1.00 93.62 177 GLN A O 1
ATOM 1348 N N . ARG A 1 178 ? -3.828 1.155 21.410 1.00 95.25 178 ARG A N 1
ATOM 1349 C CA . ARG A 1 178 ? -3.945 1.990 22.607 1.00 95.25 178 ARG A CA 1
ATOM 1350 C C . ARG A 1 178 ? -5.318 2.658 22.702 1.00 95.25 178 ARG A C 1
ATOM 1352 O O . ARG A 1 178 ? -5.933 2.546 23.749 1.00 95.25 178 ARG A O 1
ATOM 1359 N N . LEU A 1 179 ? -5.792 3.292 21.627 1.00 94.06 179 LEU A N 1
ATOM 1360 C CA . LEU A 1 179 ? -7.095 3.972 21.628 1.00 94.06 179 LEU A CA 1
ATOM 1361 C C . LEU A 1 179 ? -8.237 2.990 21.916 1.00 94.06 179 LEU A C 1
ATOM 1363 O O . LEU A 1 179 ? -9.061 3.250 22.780 1.00 94.06 179 LEU A O 1
ATOM 1367 N N . ILE A 1 180 ? -8.224 1.819 21.270 1.00 94.25 180 ILE A N 1
ATOM 1368 C CA . ILE A 1 180 ? -9.228 0.774 21.519 1.00 94.25 180 ILE A CA 1
ATOM 1369 C C . ILE A 1 180 ? -9.196 0.327 22.985 1.00 94.25 180 ILE A C 1
ATOM 1371 O O . ILE A 1 180 ? -10.245 0.162 23.598 1.00 94.25 180 ILE A O 1
ATOM 1375 N N . GLN A 1 181 ? -8.007 0.128 23.558 1.00 95.44 181 GLN A N 1
ATOM 1376 C CA . GLN A 1 181 ? -7.887 -0.276 24.956 1.00 95.44 181 GLN A CA 1
ATOM 1377 C C . GLN A 1 181 ? -8.399 0.806 25.915 1.00 95.44 181 GLN A C 1
ATOM 1379 O O . GLN A 1 181 ? -9.080 0.476 26.881 1.00 95.44 181 GLN A O 1
ATOM 1384 N N . GLU A 1 182 ? -8.070 2.074 25.662 1.00 94.94 182 GLU A N 1
ATOM 1385 C CA . GLU A 1 182 ? -8.545 3.211 26.459 1.00 94.94 182 GLU A CA 1
ATOM 1386 C C . GLU A 1 182 ? -10.078 3.292 26.432 1.00 94.94 182 GLU A C 1
ATOM 1388 O O . GLU A 1 182 ? -10.704 3.335 27.493 1.00 94.94 182 GLU A O 1
ATOM 1393 N N . ASP A 1 183 ? -10.681 3.201 25.245 1.00 95.31 183 ASP A N 1
ATOM 1394 C CA . ASP A 1 183 ? -12.135 3.234 25.076 1.00 95.31 183 ASP A CA 1
ATOM 1395 C C . ASP A 1 183 ? -12.818 2.037 25.757 1.00 95.31 183 ASP A C 1
ATOM 1397 O O . ASP A 1 183 ? -13.825 2.205 26.442 1.00 95.31 183 ASP A O 1
ATOM 1401 N N . LEU A 1 184 ? -12.260 0.827 25.634 1.00 94.75 184 LEU A N 1
ATOM 1402 C CA . LEU A 1 184 ? -12.804 -0.366 26.292 1.00 94.75 184 LEU A CA 1
ATOM 1403 C C . LEU A 1 184 ? -12.755 -0.265 27.820 1.00 94.75 184 LEU A C 1
ATOM 1405 O O . LEU A 1 184 ? -13.727 -0.631 28.476 1.00 94.75 184 LEU A O 1
ATOM 1409 N N . CYS A 1 185 ? -11.662 0.250 28.390 1.00 94.56 185 CYS A N 1
ATOM 1410 C CA . CYS A 1 185 ? -11.559 0.466 29.834 1.00 94.56 185 CYS A CA 1
ATOM 1411 C C . CYS A 1 185 ? -12.608 1.472 30.331 1.00 94.56 185 CYS A C 1
ATOM 1413 O O . CYS A 1 185 ? -13.224 1.256 31.372 1.00 94.56 185 CYS A O 1
ATOM 1415 N N . LEU A 1 186 ? -12.827 2.562 29.587 1.00 94.38 186 LEU A N 1
ATOM 1416 C CA . LEU A 1 186 ? -13.845 3.557 29.931 1.00 94.38 186 LEU A CA 1
ATOM 1417 C C . LEU A 1 186 ? -15.259 2.983 29.825 1.00 94.38 186 LEU A C 1
ATOM 1419 O O . LEU A 1 186 ? -16.072 3.202 30.718 1.00 94.38 186 LEU A O 1
ATOM 1423 N N . LEU A 1 187 ? -15.549 2.224 28.765 1.00 94.88 187 LEU A N 1
ATOM 1424 C CA . LEU A 1 187 ? -16.841 1.560 28.596 1.00 94.88 187 LEU A CA 1
ATOM 1425 C C . LEU A 1 187 ? -17.122 0.556 29.717 1.00 94.88 187 LEU A C 1
ATOM 1427 O O . LEU A 1 187 ? -18.247 0.509 30.204 1.00 94.88 187 LEU A O 1
ATOM 1431 N N . GLN A 1 188 ? -16.117 -0.207 30.154 1.00 92.88 188 GLN A N 1
ATOM 1432 C CA . GLN A 1 188 ? -16.240 -1.103 31.308 1.00 92.88 188 GLN A CA 1
ATOM 1433 C C . GLN A 1 188 ? -16.552 -0.319 32.584 1.00 92.88 188 GLN A C 1
ATOM 1435 O O . GLN A 1 188 ? -17.538 -0.606 33.253 1.00 92.88 188 GLN A O 1
ATOM 1440 N N . PHE A 1 189 ? -15.780 0.734 32.865 1.00 93.88 189 PHE A N 1
ATOM 1441 C CA . PHE A 1 189 ? -15.992 1.573 34.042 1.00 93.88 189 PHE A CA 1
ATOM 1442 C C . PHE A 1 189 ? -17.388 2.216 34.073 1.00 93.88 189 PHE A C 1
ATOM 1444 O O . PHE A 1 189 ? -18.046 2.225 35.111 1.00 93.88 189 PHE A O 1
ATOM 1451 N N . PHE A 1 190 ? -17.866 2.743 32.942 1.00 94.31 190 PHE A N 1
ATOM 1452 C CA . PHE A 1 190 ? -19.209 3.320 32.865 1.00 94.31 190 PHE A CA 1
ATOM 1453 C C . PHE A 1 190 ? -20.319 2.268 32.900 1.00 94.31 190 PHE A C 1
ATOM 1455 O O . PHE A 1 190 ? -21.383 2.550 33.444 1.00 94.31 190 PHE A O 1
ATOM 1462 N N . GLY A 1 191 ? -20.082 1.074 32.351 1.00 92.12 191 GLY A N 1
ATOM 1463 C CA . GLY A 1 191 ? -21.010 -0.050 32.454 1.00 92.12 191 GLY A CA 1
ATOM 1464 C C . GLY A 1 191 ? -21.226 -0.480 33.904 1.00 92.12 191 GLY A C 1
ATOM 1465 O O . GLY A 1 191 ? -22.368 -0.639 34.324 1.00 92.12 191 GLY A O 1
ATOM 1466 N N . ASP A 1 192 ? -20.148 -0.563 34.685 1.00 86.12 192 ASP A N 1
ATOM 1467 C CA . ASP A 1 192 ? -20.195 -0.932 36.105 1.00 86.12 192 ASP A CA 1
ATOM 1468 C C . ASP A 1 192 ? -20.841 0.151 36.990 1.00 86.12 192 ASP A C 1
ATOM 1470 O O . ASP A 1 192 ? -21.347 -0.151 38.064 1.00 86.12 192 ASP A O 1
ATOM 1474 N N . LEU A 1 193 ? -20.853 1.416 36.552 1.00 78.25 193 LEU A N 1
ATOM 1475 C CA . LEU A 1 193 ? -21.550 2.514 37.241 1.00 78.25 193 LEU A CA 1
ATOM 1476 C C . LEU A 1 193 ? -23.067 2.535 36.992 1.00 78.25 193 LEU A C 1
ATOM 1478 O O . LEU A 1 193 ? -23.789 3.217 37.720 1.00 78.25 193 LEU A O 1
ATOM 1482 N N . GLN A 1 194 ? -23.543 1.870 35.936 1.00 63.75 194 GLN A N 1
ATOM 1483 C CA . GLN A 1 194 ? -24.964 1.799 35.570 1.00 63.75 194 GLN A CA 1
ATOM 1484 C C . GLN A 1 194 ? -25.653 0.515 36.063 1.00 63.75 194 GLN A C 1
ATOM 1486 O O . GLN A 1 194 ? -26.874 0.405 35.918 1.00 63.75 194 GLN A O 1
ATOM 1491 N N . ALA A 1 195 ? -24.886 -0.433 36.613 1.00 52.44 195 ALA A N 1
ATOM 1492 C CA . ALA A 1 195 ? -25.354 -1.681 37.221 1.00 52.44 195 ALA A CA 1
ATOM 1493 C C . ALA A 1 195 ? -25.529 -1.536 38.741 1.00 52.44 195 ALA A C 1
ATOM 1495 O O . ALA A 1 195 ? -26.478 -2.159 39.271 1.00 52.44 195 ALA A O 1
#